Protein AF-A0AA94WPY4-F1 (afdb_monomer)

Mean predicted aligned error: 9.16 Å

Sequence (351 aa):
MIGRNEPCPCGSGKKYKKCCEKKQDNLDKVLESEVMGLQVEMMRFAYEKFASELETVSSKYLHKFSLDEMKEEAFNELLHLWYMFTVKRDNGLTIVEEFAAFQEGKFSRPQVKEWAESWQKSYPSVYKVSNVRGETYMMEDFFTKEKEKVTYIGREDSLSKNELVIGMFVPFKQAKVVFMSTFERGVLEAIRLEEKLAEEFAKVEIDSAYIRAQFPELAGKMVEFELSEEDVQQLPVQDEAQERVLDLFAEGAKKRGYPKRFFEFASMLWSIYCMKESPMIRNEQNYAAALIYFLDTHFTKDQQETQKALAEEFGISAGSVSSTFRKLDEVLQPVIQTFEEDIEAALEGAS

Solvent-accessible surface area (backbone atoms only — not comparable to full-atom values): 19682 Å² total; per-residue (Å²): 132,86,56,61,78,36,70,25,89,86,72,74,78,38,35,20,52,79,37,64,50,48,53,48,56,54,50,50,54,50,52,52,51,52,52,52,50,48,53,53,52,49,52,49,55,44,49,78,74,40,41,72,60,47,53,52,52,42,66,72,51,56,80,78,53,80,58,55,75,70,50,44,53,55,49,43,54,51,47,44,53,37,43,34,44,62,44,62,46,98,87,71,41,25,53,48,51,52,46,47,62,71,47,63,92,68,60,92,43,72,68,61,45,54,34,57,60,52,40,61,76,33,61,52,51,48,26,32,28,72,40,75,57,88,67,37,34,35,34,25,32,67,74,72,62,50,75,45,49,36,36,63,84,89,64,90,77,81,82,57,47,47,18,30,39,36,34,32,55,34,65,48,93,98,35,24,26,69,50,93,64,71,50,77,36,56,42,67,57,33,51,53,50,50,60,72,43,43,73,68,48,75,78,50,90,59,48,75,68,51,43,65,73,41,38,66,64,56,49,48,57,64,62,48,58,73,85,49,73,62,62,60,71,62,57,72,73,90,45,71,58,59,48,50,19,53,53,52,29,50,57,56,38,58,76,69,64,58,55,72,65,56,53,56,52,50,50,42,53,50,35,52,50,44,56,59,63,61,67,86,75,86,56,44,50,39,52,20,43,12,51,51,46,47,47,18,68,76,76,35,63,94,71,48,68,52,52,58,57,43,12,62,76,56,75,52,49,38,65,47,24,52,58,42,27,53,55,52,46,71,68,40,48,68,54,48,68,73,39,45,69,64,49,51,58,63,58,65,76,75,118

Nearest PDB structures (foldseek):
  1eif-assembly1_A  TM=7.091E-01  e=1.951E-01  Methanocaldococcus jannaschii
  2eif-assembly1_A  TM=6.641E-01  e=1.522E-01  Methanocaldococcus jannaschii DSM 2661
  8c5y-assembly1_L  TM=5.157E-01  e=1.248E-01  Pyrococcus abyssi
  3g33-assembly1_B  TM=4.953E-01  e=2.989E+00  Homo sapiens

Foldseek 3Di:
DDDQQDQPPVPPRHRVVVPVVVVVVVVQVVLVVLLLVLLVVLVCQCCVPPVVVLVVQLVVQLVVFDDDPVLSVQLSVLSSQLQQQQPQDPVRDHSLRVSLVVCPPVDPDPQSNVQSVQSSVKHKAKWFFADDDPQWTWTQGPQPRDTFIEGEDPDPDDDFGQKMKTAIWTDDDRGTYGSPDIDIDDLLLSVVLCVVCVVVNVVDRDDPVNCSVCVSVVSSCSSNDDDDPVSLQCQDDPDPLLVVLLVLLVVVCVVLVHDPLVSSVLNSLSSQLCSRPVDPPPDSLLQSLLSLQLCCVPPVVVSHDQLCVSCVVSVHDSVSSVVNNVSSCVRCVVVCVVCVVVVVVSRVVPD

pLDDT: mean 88.82, std 9.6, range [34.03, 98.12]

Secondary structure (DSSP, 8-state):
---TTSBPTTS--SBGGGTHHHHHHHHHHHHHHHHHHHHHHHHHHHHHHHHHHHHHHHHHHGGGS---HHHHHHHHHHHHHHHHHH---TTS--HHHHHHHHTTTT-S-HHHHHHHHHGGG---EEEEEEEEETTEEEEEETTT--EEEEE-SS--SPPPTT-EEEEEEEEETTEEEEEEEEEEE-HHHHHHHHHHHHHHHTTS---HHHHHHHHHHHHHHHHH----HHHHHTPPP-SHHHHHHHHHHHHHHHHHT--HHHHHHHHHHHHHHHHHH----S-HHHHHHHHHHHHHHHT-GGGPPPHHHHHHHHTS-HHHHHHHHHHHHHHHHHHHHHSHHHHHHHHHTT-

Radius of gyration: 25.55 Å; Cα contacts (8 Å, |Δi|>4): 412; chains: 1; bounding box: 59×63×68 Å

Organism: NCBI:txid79883

InterPro domains:
  IPR004027 SEC-C motif [PF02810] (4-21)

Structure (mmCIF, N/CA/C/O backbone):
data_AF-A0AA94WPY4-F1
#
_entry.id   AF-A0AA94WPY4-F1
#
loop_
_atom_site.group_PDB
_atom_site.id
_atom_site.type_symbol
_atom_site.label_atom_id
_atom_site.label_alt_id
_atom_site.label_comp_id
_atom_site.label_asym_id
_atom_site.label_entity_id
_atom_site.label_seq_id
_atom_site.pdbx_PDB_ins_code
_atom_site.Cartn_x
_atom_site.Cartn_y
_atom_site.Cartn_z
_atom_site.occupancy
_atom_site.B_iso_or_equiv
_atom_site.auth_seq_id
_atom_site.auth_comp_id
_atom_site.auth_asym_id
_atom_site.auth_atom_id
_atom_site.pdbx_PDB_model_num
ATOM 1 N N . MET A 1 1 ? -17.789 27.764 -10.918 1.00 57.72 1 MET A N 1
ATOM 2 C CA . MET A 1 1 ? -16.797 27.960 -9.837 1.00 57.72 1 MET A CA 1
ATOM 3 C C . MET A 1 1 ? -16.518 29.446 -9.718 1.00 57.72 1 MET A C 1
ATOM 5 O O . MET A 1 1 ? -16.363 30.076 -10.753 1.00 57.72 1 MET A O 1
ATOM 9 N N . ILE A 1 2 ? -16.490 29.988 -8.499 1.00 77.75 2 ILE A N 1
ATOM 10 C CA . ILE A 1 2 ? -16.058 31.372 -8.241 1.00 77.75 2 ILE A CA 1
ATOM 11 C C . ILE A 1 2 ? -14.534 31.428 -8.350 1.00 77.75 2 ILE A C 1
ATOM 13 O O . ILE A 1 2 ? -13.838 30.575 -7.796 1.00 77.75 2 ILE A O 1
ATOM 17 N N . GLY A 1 3 ? -14.006 32.408 -9.075 1.00 81.62 3 GLY A N 1
ATOM 18 C CA . GLY A 1 3 ? -12.568 32.589 -9.238 1.00 81.62 3 GLY A CA 1
ATOM 19 C C . GLY A 1 3 ? -11.895 32.990 -7.920 1.00 81.62 3 GLY A C 1
ATOM 20 O O . GLY A 1 3 ? -12.383 33.855 -7.198 1.00 81.62 3 GLY A O 1
ATOM 21 N N . ARG A 1 4 ? -10.715 32.432 -7.601 1.00 86.31 4 ARG A N 1
ATOM 22 C CA . ARG A 1 4 ? -9.987 32.702 -6.332 1.00 86.31 4 ARG A CA 1
ATOM 23 C C . ARG A 1 4 ? -9.752 34.192 -6.035 1.00 86.31 4 ARG A C 1
ATOM 25 O O . ARG A 1 4 ? -9.627 34.595 -4.876 1.00 86.31 4 ARG A O 1
ATOM 32 N N . ASN A 1 5 ? -9.668 35.020 -7.075 1.00 89.19 5 ASN A N 1
ATOM 33 C CA . ASN A 1 5 ? -9.471 36.466 -6.960 1.00 89.19 5 ASN A CA 1
ATOM 34 C C . ASN A 1 5 ? -10.773 37.290 -7.010 1.00 89.19 5 ASN A C 1
ATOM 36 O O . ASN A 1 5 ? -10.690 38.504 -6.820 1.00 89.19 5 ASN A O 1
ATOM 40 N N . GLU A 1 6 ? -11.929 36.667 -7.244 1.00 90.81 6 GLU A N 1
ATOM 41 C CA . GLU A 1 6 ? -13.236 37.332 -7.314 1.00 90.81 6 GLU A CA 1
ATOM 42 C C . GLU A 1 6 ? -13.734 37.761 -5.923 1.00 90.81 6 GLU A C 1
ATOM 44 O O . GLU A 1 6 ? -13.280 37.217 -4.905 1.00 90.81 6 GLU A O 1
ATOM 49 N N . PRO A 1 7 ? -14.648 38.749 -5.844 1.00 88.56 7 PRO A N 1
ATOM 50 C CA . PRO A 1 7 ? -15.327 39.101 -4.602 1.00 88.56 7 PRO A CA 1
ATOM 51 C C . PRO A 1 7 ? -16.011 37.882 -3.979 1.00 88.56 7 PRO A C 1
ATOM 53 O O . PRO A 1 7 ? -16.700 37.115 -4.644 1.00 88.56 7 PRO A O 1
ATOM 56 N N . CYS A 1 8 ? -15.808 37.695 -2.680 1.00 87.12 8 CYS A N 1
ATOM 57 C CA . CYS A 1 8 ? -16.331 36.546 -1.959 1.00 87.12 8 CYS A CA 1
ATOM 58 C C . CYS A 1 8 ? -17.872 36.606 -1.872 1.00 87.12 8 CYS A C 1
ATOM 60 O O . CYS A 1 8 ? -18.402 37.629 -1.429 1.00 87.12 8 CYS A O 1
ATOM 62 N N . PRO A 1 9 ? -18.601 35.513 -2.183 1.00 87.44 9 PRO A N 1
ATOM 63 C CA . PRO A 1 9 ? -20.069 35.509 -2.264 1.00 87.44 9 PRO A CA 1
ATOM 64 C C . PRO A 1 9 ? -20.761 35.675 -0.905 1.00 87.44 9 PRO A C 1
ATOM 66 O O . PRO A 1 9 ? -21.954 35.934 -0.844 1.00 87.44 9 PRO A O 1
ATOM 69 N N . CYS A 1 10 ? -20.019 35.568 0.201 1.00 87.56 10 CYS A N 1
ATOM 70 C CA . CYS A 1 10 ? -20.536 35.787 1.553 1.00 87.56 10 CYS A CA 1
ATOM 71 C C . CYS A 1 10 ? -20.803 37.265 1.893 1.00 87.56 10 CYS A C 1
ATOM 73 O O . CYS A 1 10 ? -21.094 37.578 3.043 1.00 87.56 10 CYS A O 1
ATOM 75 N N . GLY A 1 11 ? -20.628 38.184 0.936 1.00 83.56 11 GLY A N 1
ATOM 76 C CA . GLY A 1 11 ? -20.869 39.616 1.133 1.00 83.56 11 GLY A CA 1
ATOM 77 C C . GLY A 1 11 ? -19.767 40.351 1.903 1.00 83.56 11 GLY A C 1
ATOM 78 O O . GLY A 1 11 ? -19.939 41.507 2.265 1.00 83.56 11 GLY A O 1
ATOM 79 N N . SER A 1 12 ? -18.611 39.722 2.144 1.00 87.06 12 SER A N 1
ATOM 80 C CA . SER A 1 12 ? -17.528 40.329 2.940 1.00 87.06 12 SER A CA 1
ATOM 81 C C . SER A 1 12 ? -16.728 41.429 2.230 1.00 87.06 12 SER A C 1
ATOM 83 O O . SER A 1 12 ? -15.869 42.048 2.856 1.00 87.06 12 SER A O 1
ATOM 85 N N . GLY A 1 13 ? -16.912 41.611 0.917 1.00 84.00 13 GLY A N 1
ATOM 86 C CA . GLY A 1 13 ? -16.135 42.543 0.085 1.00 84.00 13 GLY A CA 1
ATOM 87 C C . GLY A 1 13 ? -14.662 42.154 -0.139 1.00 84.00 13 GLY A C 1
ATOM 88 O O . GLY A 1 13 ? -13.956 42.812 -0.901 1.00 84.00 13 GLY A O 1
ATOM 89 N N . LYS A 1 14 ? -14.169 41.077 0.488 1.00 89.56 14 LYS A N 1
ATOM 90 C CA . LYS A 1 14 ? -12.801 40.557 0.308 1.00 89.56 14 LYS A CA 1
ATOM 91 C C . LYS A 1 14 ? -12.726 39.620 -0.905 1.00 89.56 14 LYS A C 1
ATOM 93 O O . LYS A 1 14 ? -13.725 39.013 -1.277 1.00 89.56 14 LYS A O 1
ATOM 98 N N . LYS A 1 15 ? -11.526 39.429 -1.474 1.00 87.69 15 LYS A N 1
ATOM 99 C CA . LYS A 1 15 ? -11.271 38.354 -2.460 1.00 87.69 15 LYS A CA 1
ATOM 100 C C . LYS A 1 15 ? -11.567 36.988 -1.830 1.00 87.69 15 LYS A C 1
ATOM 102 O O . LYS A 1 15 ? -11.176 36.782 -0.678 1.00 87.69 15 LYS A O 1
ATOM 107 N N . TYR A 1 16 ? -12.180 36.062 -2.570 1.00 86.62 16 TYR A N 1
ATOM 108 C CA . TYR A 1 16 ? -12.568 34.727 -2.087 1.00 86.62 16 TYR A CA 1
ATOM 109 C C . TYR A 1 16 ? -11.420 34.001 -1.364 1.00 86.62 16 TYR A C 1
ATOM 111 O O . TYR A 1 16 ? -11.591 33.595 -0.210 1.00 86.62 16 TYR A O 1
ATOM 119 N N . LYS A 1 17 ? -10.210 34.007 -1.947 1.00 82.44 17 LYS A N 1
ATOM 120 C CA . LYS A 1 17 ? -8.998 33.415 -1.345 1.00 82.44 17 LYS A CA 1
ATOM 121 C C . LYS A 1 17 ? -8.577 33.981 0.014 1.00 82.44 17 LYS A C 1
ATOM 123 O O . LYS A 1 17 ? -7.900 33.335 0.799 1.00 82.44 17 LYS A O 1
ATOM 128 N N . LYS A 1 18 ? -8.948 35.232 0.306 1.00 85.50 18 LYS A N 1
ATOM 129 C CA . LYS A 1 18 ? -8.643 35.913 1.579 1.00 85.50 18 LYS A CA 1
ATOM 130 C C . LYS A 1 18 ? -9.819 35.872 2.564 1.00 85.50 18 LYS A C 1
ATOM 132 O O . LYS A 1 18 ? -9.761 36.541 3.597 1.00 85.50 18 LYS A O 1
ATOM 137 N N . CYS A 1 19 ? -10.899 35.163 2.237 1.00 86.69 19 CYS A N 1
ATOM 138 C CA . CYS A 1 19 ? -12.107 35.103 3.049 1.00 86.69 19 CYS A CA 1
ATOM 139 C C . CYS A 1 19 ? -12.576 33.661 3.253 1.00 86.69 19 CYS A C 1
ATOM 141 O O . CYS A 1 19 ? -12.019 32.987 4.112 1.00 86.69 19 CYS A O 1
ATOM 143 N N . CYS A 1 20 ? -13.597 33.204 2.523 1.00 82.31 20 CYS A N 1
ATOM 144 C CA . CYS A 1 20 ? -14.202 31.895 2.753 1.00 82.31 20 CYS A CA 1
ATOM 145 C C . CYS A 1 20 ? -13.234 30.736 2.494 1.00 82.31 20 CYS A C 1
ATOM 147 O O . CYS A 1 20 ? -13.253 29.817 3.298 1.00 82.31 20 CYS A O 1
ATOM 149 N N . GLU A 1 21 ? -12.351 30.818 1.487 1.00 81.56 21 GLU A N 1
ATOM 150 C CA . GLU A 1 21 ? -11.310 29.795 1.246 1.00 81.56 21 GLU A CA 1
ATOM 151 C C . GLU A 1 21 ? -10.383 29.679 2.470 1.00 81.56 21 GLU A C 1
ATOM 153 O O . GLU A 1 21 ? -10.342 28.647 3.119 1.00 81.56 21 GLU A O 1
ATOM 158 N N . LYS A 1 22 ? -9.777 30.788 2.922 1.00 81.88 22 LYS A N 1
ATOM 159 C CA . LYS A 1 22 ? -8.927 30.794 4.129 1.00 81.88 22 LYS A CA 1
ATOM 160 C C . LYS A 1 22 ? -9.657 30.332 5.403 1.00 81.88 22 LYS A C 1
ATOM 162 O O . LYS A 1 22 ? -9.047 29.753 6.296 1.00 81.88 22 LYS A O 1
ATOM 167 N N . LYS A 1 23 ? -10.952 30.645 5.541 1.00 78.00 23 LYS A N 1
ATOM 168 C CA . LYS A 1 23 ? -11.761 30.163 6.674 1.00 78.00 23 LYS A CA 1
ATOM 169 C C . LYS A 1 23 ? -11.990 28.652 6.597 1.00 78.00 23 LYS A C 1
ATOM 171 O O . LYS A 1 23 ? -11.984 28.021 7.648 1.00 78.00 23 LYS A O 1
ATOM 176 N N . GLN A 1 24 ? -12.193 28.110 5.396 1.00 75.75 24 GLN A N 1
ATOM 177 C CA . GLN A 1 24 ? -12.286 26.669 5.159 1.00 75.75 24 GLN A CA 1
ATOM 178 C C . GLN A 1 24 ? -10.952 25.993 5.476 1.00 75.75 24 GLN A C 1
ATOM 180 O O . GLN A 1 24 ? -10.948 25.110 6.320 1.00 75.75 24 GLN A O 1
ATOM 185 N N . ASP A 1 25 ? -9.829 26.507 4.964 1.00 75.44 25 ASP A N 1
ATOM 186 C CA . ASP A 1 25 ? -8.492 25.969 5.265 1.00 75.44 25 ASP A CA 1
ATOM 187 C C . ASP A 1 25 ? -8.214 25.920 6.779 1.00 75.44 25 ASP A C 1
ATOM 189 O O . ASP A 1 25 ? -7.691 24.942 7.307 1.00 75.44 25 ASP A O 1
ATOM 193 N N . ASN A 1 26 ? -8.587 26.974 7.514 1.00 82.38 26 ASN A N 1
ATOM 194 C CA . ASN A 1 26 ? -8.426 27.004 8.969 1.00 82.38 26 ASN A CA 1
ATOM 195 C C . ASN A 1 26 ? -9.324 25.985 9.685 1.00 82.38 26 ASN A C 1
ATOM 197 O O . ASN A 1 26 ? -8.900 25.402 10.678 1.00 82.38 26 ASN A O 1
ATOM 201 N N . LEU A 1 27 ? -10.565 25.805 9.224 1.00 84.06 27 LEU A N 1
ATOM 202 C CA . LEU A 1 27 ? -11.471 24.805 9.789 1.00 84.06 27 LEU A CA 1
ATOM 203 C C . LEU A 1 27 ? -10.958 23.392 9.503 1.00 84.06 27 LEU A C 1
ATOM 205 O O . LEU A 1 27 ? -11.024 22.537 10.379 1.00 84.06 27 LEU A O 1
ATOM 209 N N . ASP A 1 28 ? -10.412 23.170 8.312 1.00 85.25 28 ASP A N 1
ATOM 210 C CA . ASP A 1 28 ? -9.868 21.886 7.894 1.00 85.25 28 ASP A CA 1
ATOM 211 C C . ASP A 1 28 ? -8.712 21.456 8.793 1.00 85.25 28 ASP A C 1
ATOM 213 O O . ASP A 1 28 ? -8.778 20.368 9.356 1.00 85.25 28 ASP A O 1
ATOM 217 N N . LYS A 1 29 ? -7.764 22.358 9.070 1.00 86.38 29 LYS A N 1
ATOM 218 C CA . LYS A 1 29 ? -6.667 22.105 10.018 1.00 86.38 29 LYS A CA 1
ATOM 219 C C . LYS A 1 29 ? -7.139 21.821 11.444 1.00 86.38 29 LYS A C 1
ATOM 221 O O . LYS A 1 29 ? -6.542 21.011 12.146 1.00 86.38 29 LYS A O 1
ATOM 226 N N . VAL A 1 30 ? -8.203 22.490 11.896 1.00 89.00 30 VAL A N 1
ATOM 227 C CA . VAL A 1 30 ? -8.788 22.221 13.221 1.00 89.00 30 VAL A CA 1
ATOM 228 C C . VAL A 1 30 ? -9.406 20.825 13.258 1.00 89.00 30 VAL A C 1
ATOM 230 O O . VAL A 1 30 ? -9.179 20.094 14.214 1.00 89.00 30 VAL A O 1
ATOM 233 N N . LEU A 1 31 ? -10.145 20.435 12.219 1.00 90.06 31 LEU A N 1
ATOM 234 C CA . LEU A 1 31 ? -10.752 19.105 12.127 1.00 90.06 31 LEU A CA 1
ATOM 235 C C . LEU A 1 31 ? -9.696 17.998 12.002 1.00 90.06 31 LEU A C 1
ATOM 237 O O . LEU A 1 31 ? -9.869 16.937 12.591 1.00 90.06 31 LEU A O 1
ATOM 241 N N . GLU A 1 32 ? -8.606 18.249 11.276 1.00 89.75 32 GLU A N 1
ATOM 242 C CA . GLU A 1 32 ? -7.441 17.358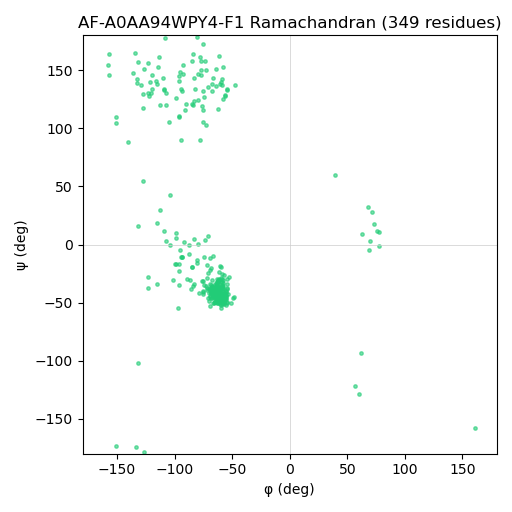 11.195 1.00 89.75 32 GLU A CA 1
ATOM 243 C C . GLU A 1 32 ? -6.791 17.164 12.573 1.00 89.75 32 GLU A C 1
ATOM 245 O O . GLU A 1 32 ? -6.564 16.039 13.009 1.00 89.75 32 GLU A O 1
ATOM 250 N N . SER A 1 33 ? -6.573 18.253 13.314 1.00 89.12 33 SER A N 1
ATOM 251 C CA . SER A 1 33 ? -6.034 18.180 14.674 1.00 89.12 33 SER A CA 1
ATOM 252 C C . SER A 1 33 ? -6.982 17.471 15.649 1.00 89.12 33 SER A C 1
ATOM 254 O O . SER A 1 33 ? -6.520 16.695 16.484 1.00 89.12 33 SER A O 1
ATOM 256 N N . GLU A 1 34 ? -8.295 17.700 15.547 1.00 90.56 34 GLU A N 1
ATOM 257 C CA . GLU A 1 34 ? -9.297 17.032 16.387 1.00 90.56 34 GLU A CA 1
ATOM 258 C C . GLU A 1 34 ? -9.385 15.529 16.077 1.00 90.56 34 GLU A C 1
ATOM 260 O O . GLU A 1 34 ? -9.457 14.726 17.008 1.00 90.56 34 GLU A O 1
ATOM 265 N N . VAL A 1 35 ? -9.333 15.126 14.799 1.00 90.75 35 VAL A N 1
ATOM 266 C CA . VAL A 1 35 ? -9.367 13.702 14.427 1.00 90.75 35 VAL A CA 1
ATOM 267 C C . VAL A 1 35 ? -8.087 12.985 14.857 1.00 90.75 35 VAL A C 1
ATOM 269 O O . VAL A 1 35 ? -8.178 11.904 15.430 1.00 90.75 35 VAL A O 1
ATOM 272 N N . MET A 1 36 ? -6.913 13.603 14.683 1.00 90.94 36 MET A N 1
ATOM 273 C CA . MET A 1 36 ? -5.636 13.066 15.174 1.00 90.94 36 MET A CA 1
ATOM 274 C C . MET A 1 36 ? -5.624 12.935 16.699 1.00 90.94 36 MET A C 1
ATOM 276 O O . MET A 1 36 ? -5.254 11.890 17.227 1.00 90.94 36 MET A O 1
ATOM 280 N N . GLY A 1 37 ? -6.087 13.966 17.414 1.00 91.12 37 GLY A N 1
ATOM 281 C CA . GLY A 1 37 ? -6.212 13.924 18.871 1.00 91.12 37 GLY A CA 1
ATOM 282 C C . GLY A 1 37 ? -7.113 12.780 19.336 1.00 91.12 37 GLY A C 1
ATOM 283 O O . GLY A 1 37 ? -6.775 12.076 20.284 1.00 91.12 37 GLY A O 1
ATOM 284 N N . LEU A 1 38 ? -8.210 12.527 18.621 1.00 92.12 38 LEU A N 1
ATOM 285 C CA . LEU A 1 38 ? -9.104 11.416 18.924 1.00 92.12 38 LEU A CA 1
ATOM 286 C C . LEU A 1 38 ? -8.457 10.041 18.681 1.00 92.12 38 LEU A C 1
ATOM 288 O O . LEU A 1 38 ? -8.690 9.127 19.471 1.00 92.12 38 LEU A O 1
ATOM 292 N N . GLN A 1 39 ? -7.640 9.884 17.632 1.00 94.56 39 GLN A N 1
ATOM 293 C CA . GLN A 1 39 ? -6.874 8.648 17.412 1.00 94.56 39 GLN A CA 1
ATOM 294 C C . GLN A 1 39 ? -5.910 8.396 18.580 1.00 94.56 39 GLN A C 1
ATOM 296 O O . GLN A 1 39 ? -5.901 7.304 19.144 1.00 94.56 39 GLN A O 1
ATOM 301 N N . VAL A 1 40 ? -5.178 9.427 19.019 1.00 94.38 40 VAL A N 1
ATOM 302 C CA . VAL A 1 40 ? -4.267 9.342 20.175 1.00 94.38 40 VAL A CA 1
ATOM 303 C C . VAL A 1 40 ? -5.021 8.988 21.459 1.00 94.38 40 VAL A C 1
ATOM 305 O O . VAL A 1 40 ? -4.568 8.145 22.234 1.00 94.38 40 VAL A O 1
ATOM 308 N N . GLU A 1 41 ? -6.188 9.590 21.697 1.00 94.62 41 GLU A N 1
ATOM 309 C CA . GLU A 1 41 ? -7.028 9.253 22.850 1.00 94.62 41 GLU A CA 1
ATOM 310 C C . GLU A 1 41 ? -7.515 7.802 22.820 1.00 94.62 41 GLU A C 1
ATOM 312 O O . GLU A 1 41 ? -7.554 7.163 23.873 1.00 94.62 41 GLU A O 1
ATOM 317 N N . MET A 1 42 ? -7.858 7.286 21.637 1.00 95.19 42 MET A N 1
ATOM 318 C CA . MET A 1 42 ? -8.276 5.898 21.443 1.00 95.19 42 MET A CA 1
ATOM 319 C C . MET A 1 42 ? -7.131 4.928 21.739 1.00 95.19 42 MET A C 1
ATOM 321 O O . MET A 1 42 ? -7.316 3.995 22.521 1.00 95.19 42 MET A O 1
ATOM 325 N N . MET A 1 43 ? -5.932 5.206 21.220 1.00 96.31 43 MET A N 1
ATOM 326 C CA . MET A 1 43 ? -4.732 4.419 21.517 1.00 96.31 43 MET A CA 1
ATOM 327 C C . MET A 1 43 ? -4.414 4.430 23.012 1.00 96.31 43 MET A C 1
ATOM 329 O O . MET A 1 43 ? -4.227 3.374 23.614 1.00 96.31 43 MET A O 1
ATOM 333 N N . ARG A 1 44 ? -4.427 5.609 23.647 1.00 96.81 44 ARG A N 1
ATOM 334 C CA . ARG A 1 44 ? -4.206 5.727 25.094 1.00 96.81 44 ARG A CA 1
ATOM 335 C C . ARG A 1 44 ? -5.234 4.919 25.884 1.00 96.81 44 ARG A C 1
ATOM 337 O O . ARG A 1 44 ? -4.850 4.163 26.767 1.00 96.81 44 ARG A O 1
ATOM 344 N N . PHE A 1 45 ? -6.520 5.049 25.556 1.00 96.38 45 PHE A N 1
ATOM 345 C CA . PHE A 1 45 ? -7.587 4.278 26.197 1.00 96.38 45 PHE A CA 1
ATOM 346 C C . PHE A 1 45 ? -7.348 2.770 26.080 1.00 96.38 45 PHE A C 1
ATOM 348 O O . PHE A 1 45 ? -7.528 2.048 27.062 1.00 96.38 45 PHE A O 1
ATOM 355 N N . ALA A 1 46 ? -6.934 2.305 24.899 1.00 97.38 46 ALA A N 1
ATOM 356 C CA . ALA A 1 46 ? -6.682 0.898 24.652 1.00 97.38 46 ALA A CA 1
ATOM 357 C C . ALA A 1 46 ? -5.500 0.370 25.475 1.00 97.38 46 ALA A C 1
ATOM 359 O O . ALA A 1 46 ? -5.655 -0.618 26.189 1.00 97.38 46 ALA A O 1
ATOM 360 N N . TYR A 1 47 ? -4.350 1.045 25.446 1.00 97.00 47 TYR A N 1
ATOM 361 C CA . TYR A 1 47 ? -3.169 0.594 26.187 1.00 97.00 47 TYR A CA 1
ATOM 362 C C . TYR A 1 47 ? -3.319 0.746 27.705 1.00 97.00 47 TYR A C 1
ATOM 364 O O . TYR A 1 47 ? -2.927 -0.154 28.440 1.00 97.00 47 TYR A O 1
ATOM 372 N N . GLU A 1 48 ? -3.942 1.818 28.206 1.00 97.62 48 GLU A N 1
ATOM 373 C CA . GLU A 1 48 ? -4.146 1.995 29.654 1.00 97.62 48 GLU A CA 1
ATOM 374 C C . GLU A 1 48 ? -5.039 0.907 30.262 1.00 97.62 48 GLU A C 1
ATOM 376 O O . GLU A 1 48 ? -4.866 0.541 31.425 1.00 97.62 48 GLU A O 1
ATOM 381 N N . LYS A 1 49 ? -6.010 0.396 29.497 1.00 97.38 49 LYS A N 1
ATOM 382 C CA . LYS A 1 49 ? -6.992 -0.571 30.002 1.00 97.38 49 LYS A CA 1
ATOM 383 C C . LYS A 1 49 ? -6.709 -2.012 29.611 1.00 97.38 49 LYS A C 1
ATOM 385 O O . LYS A 1 49 ? -7.092 -2.914 30.352 1.00 97.38 49 LYS A O 1
ATOM 390 N N . PHE A 1 50 ? -6.090 -2.227 28.455 1.00 97.88 50 PHE A N 1
ATOM 391 C CA . PHE A 1 50 ? -6.068 -3.528 27.790 1.00 97.88 50 PHE A CA 1
ATOM 392 C C . PHE A 1 50 ? -4.666 -3.957 27.336 1.00 97.88 50 PHE A C 1
ATOM 394 O O . PHE A 1 50 ? -4.557 -4.905 26.564 1.00 97.88 50 PHE A O 1
ATOM 401 N N . ALA A 1 51 ? -3.594 -3.325 27.838 1.00 97.62 51 ALA A N 1
ATOM 402 C CA . ALA A 1 51 ? -2.209 -3.677 27.497 1.00 97.62 51 ALA A CA 1
ATOM 403 C C . ALA A 1 51 ? -1.914 -5.183 27.595 1.00 97.62 51 ALA A C 1
ATOM 405 O O . ALA A 1 51 ? -1.359 -5.749 26.666 1.00 97.62 51 ALA A O 1
ATOM 406 N N . SER A 1 52 ? -2.350 -5.859 28.664 1.00 97.56 52 SER A N 1
ATOM 407 C CA . SER A 1 52 ? -2.089 -7.299 28.832 1.00 97.56 52 SER A CA 1
ATOM 408 C C . SER A 1 52 ? -2.753 -8.168 27.752 1.00 97.56 52 SER A C 1
ATOM 410 O O . SER A 1 52 ? -2.187 -9.178 27.331 1.00 97.56 52 SER A O 1
ATOM 412 N N . GLU A 1 53 ? -3.939 -7.786 27.272 1.00 97.12 53 GLU A N 1
ATOM 413 C CA . GLU A 1 53 ? -4.598 -8.489 26.165 1.00 97.12 53 GLU A CA 1
ATOM 414 C C . GLU A 1 53 ? -3.892 -8.224 24.836 1.00 97.12 53 GLU A C 1
ATOM 416 O O . GLU A 1 53 ? -3.717 -9.150 24.043 1.00 97.12 53 GLU A O 1
ATOM 421 N N . LEU A 1 54 ? -3.448 -6.980 24.630 1.00 97.75 54 LEU A N 1
ATOM 422 C CA . LEU A 1 54 ? -2.648 -6.579 23.477 1.00 97.75 54 LEU A CA 1
ATOM 423 C C . LEU A 1 54 ? -1.321 -7.369 23.434 1.00 97.75 54 LEU A C 1
ATOM 425 O O . LEU A 1 54 ? -1.042 -8.052 22.458 1.00 97.75 54 LEU A O 1
ATOM 429 N N . GLU A 1 55 ? -0.585 -7.450 24.541 1.00 97.31 55 GLU A N 1
ATOM 430 C CA . GLU A 1 55 ? 0.639 -8.264 24.645 1.00 97.31 55 GLU A CA 1
ATOM 431 C C . GLU A 1 55 ? 0.392 -9.764 24.405 1.00 97.31 55 GLU A C 1
ATOM 433 O O . GLU A 1 55 ? 1.216 -10.466 23.804 1.00 97.31 55 GLU A O 1
ATOM 438 N N . THR A 1 56 ? -0.758 -10.275 24.861 1.00 96.88 56 THR A N 1
ATOM 439 C CA . THR A 1 56 ? -1.150 -11.675 24.646 1.00 96.88 56 THR A CA 1
ATOM 440 C C . THR A 1 56 ? -1.362 -11.959 23.162 1.00 96.88 56 THR A C 1
ATOM 442 O O . THR A 1 56 ? -0.932 -13.006 22.666 1.00 96.88 56 THR A O 1
ATOM 445 N N . VAL A 1 57 ? -2.007 -11.039 22.433 1.00 96.38 57 VAL A N 1
ATOM 446 C CA . VAL A 1 57 ? -2.188 -11.195 20.988 1.00 96.38 57 VAL A CA 1
ATOM 447 C C . VAL A 1 57 ? -0.854 -11.082 20.252 1.00 96.38 57 VAL A C 1
ATOM 449 O O . VAL A 1 57 ? -0.583 -11.942 19.416 1.00 96.38 57 VAL A O 1
ATOM 452 N N . SER A 1 58 ? 0.029 -10.148 20.611 1.00 96.88 58 SER A N 1
ATOM 453 C CA . SER A 1 58 ? 1.376 -10.050 20.025 1.00 96.88 58 SER A 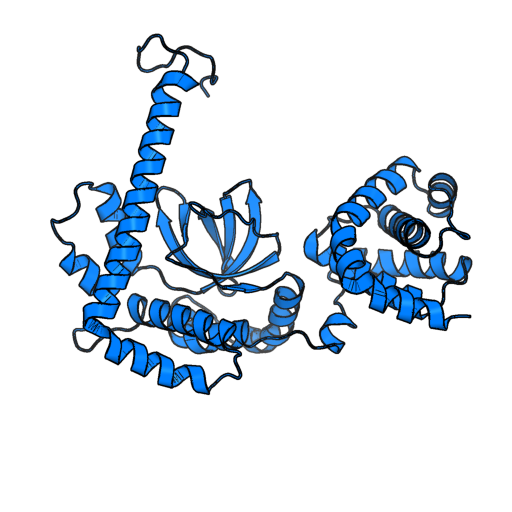CA 1
ATOM 454 C C . SER A 1 58 ? 2.133 -11.362 20.169 1.00 96.88 58 SER A C 1
ATOM 456 O O . SER A 1 58 ? 2.547 -11.966 19.180 1.00 96.88 58 SER A O 1
ATOM 458 N N . SER A 1 59 ? 2.200 -11.886 21.394 1.00 96.00 59 SER A N 1
ATOM 459 C CA . SER A 1 59 ? 2.898 -13.139 21.703 1.00 96.00 59 SER A CA 1
ATOM 460 C C . SER A 1 59 ? 2.357 -14.326 20.901 1.00 96.00 59 SER A C 1
ATOM 462 O O . SER A 1 59 ? 3.106 -15.243 20.565 1.00 96.00 59 SER A O 1
ATOM 464 N N . LYS A 1 60 ? 1.063 -14.319 20.552 1.00 96.88 60 LYS A N 1
ATOM 465 C CA . LYS A 1 60 ? 0.417 -15.372 19.754 1.00 96.88 60 LYS A CA 1
ATOM 466 C C . LYS A 1 60 ? 0.827 -15.360 18.276 1.00 96.88 60 LYS A C 1
ATOM 468 O O . LYS A 1 60 ? 0.780 -16.421 17.650 1.00 96.88 60 LYS A O 1
ATOM 473 N N . TYR A 1 61 ? 1.180 -14.209 17.707 1.00 97.56 61 TYR A N 1
ATOM 474 C CA . TYR A 1 61 ? 1.428 -14.083 16.266 1.00 97.56 61 TYR A CA 1
ATOM 475 C C . TYR A 1 61 ? 2.875 -13.740 15.909 1.00 97.56 61 TYR A C 1
ATOM 477 O O . TYR A 1 61 ? 3.342 -14.253 14.899 1.00 97.56 61 TYR A O 1
ATOM 485 N N . LEU A 1 62 ? 3.599 -12.958 16.720 1.00 95.75 62 LEU A N 1
ATOM 486 C CA . LEU A 1 62 ? 4.973 -12.537 16.407 1.00 95.75 62 LEU A CA 1
ATOM 487 C C . LEU A 1 62 ? 5.901 -13.737 16.161 1.00 95.75 62 LEU A C 1
ATOM 489 O O . LEU A 1 62 ? 6.584 -13.788 15.148 1.00 95.75 62 LEU A O 1
ATOM 493 N N . HIS A 1 63 ? 5.831 -14.773 17.005 1.00 95.00 63 HIS A N 1
ATOM 494 C CA . HIS A 1 63 ? 6.675 -15.971 16.878 1.00 95.00 63 HIS A CA 1
ATOM 495 C C . HIS A 1 63 ? 6.406 -16.826 15.625 1.00 95.00 63 HIS A C 1
ATOM 497 O O . HIS A 1 63 ? 7.126 -17.796 15.386 1.00 95.00 63 HIS A O 1
ATOM 503 N N . LYS A 1 64 ? 5.334 -16.544 14.873 1.00 97.38 64 LYS A N 1
ATOM 504 C CA . LYS A 1 64 ? 5.003 -17.278 13.644 1.00 97.38 64 LYS A CA 1
ATOM 505 C C . LYS A 1 64 ? 5.808 -16.799 12.434 1.00 97.38 64 LYS A C 1
ATOM 507 O O . LYS A 1 64 ? 5.785 -17.490 11.421 1.00 97.38 64 LYS A O 1
ATOM 512 N N . PHE A 1 65 ? 6.468 -15.649 12.541 1.00 96.94 65 PHE A N 1
ATOM 513 C CA . PHE A 1 65 ? 7.185 -14.993 11.454 1.00 96.94 65 PHE A CA 1
ATOM 514 C C . PHE A 1 65 ? 8.628 -14.706 11.874 1.00 96.94 65 PHE A C 1
ATOM 516 O O . PHE A 1 65 ? 8.922 -14.509 13.054 1.00 96.94 65 PHE A O 1
ATOM 523 N N . SER A 1 66 ? 9.534 -14.688 10.904 1.00 95.88 66 SER A N 1
ATOM 524 C CA . SER A 1 66 ? 10.933 -14.315 11.083 1.00 95.88 66 SER A CA 1
ATOM 525 C C . SER A 1 66 ? 11.110 -12.833 10.757 1.00 95.88 66 SER A C 1
ATOM 527 O O . SER A 1 66 ? 11.371 -12.471 9.612 1.00 95.88 66 SER A O 1
ATOM 529 N N . LEU A 1 67 ? 10.958 -11.976 11.766 1.00 96.06 67 LEU A N 1
ATOM 530 C CA . LEU A 1 67 ? 11.003 -10.520 11.621 1.00 96.06 67 LEU A CA 1
ATOM 531 C C . LEU A 1 67 ? 12.274 -9.946 12.260 1.00 96.06 67 LEU A C 1
ATOM 533 O O . LEU A 1 67 ? 12.728 -10.438 13.292 1.00 96.06 67 LEU A O 1
ATOM 537 N N . ASP A 1 68 ? 12.845 -8.910 11.646 1.00 95.12 68 ASP A N 1
ATOM 538 C CA . ASP A 1 68 ? 13.808 -8.042 12.328 1.00 95.12 68 ASP A CA 1
ATOM 539 C C . ASP A 1 68 ? 13.093 -7.096 13.311 1.00 95.12 68 ASP A C 1
ATOM 541 O O . ASP A 1 68 ? 11.866 -7.031 13.341 1.00 95.12 68 ASP A O 1
ATOM 545 N N . GLU A 1 69 ? 13.856 -6.354 14.118 1.00 95.38 69 GLU A N 1
ATOM 546 C CA . GLU A 1 69 ? 13.317 -5.465 15.159 1.00 95.38 69 GLU A CA 1
ATOM 547 C C . GLU A 1 69 ? 12.321 -4.427 14.608 1.00 95.38 69 GLU A C 1
ATOM 549 O 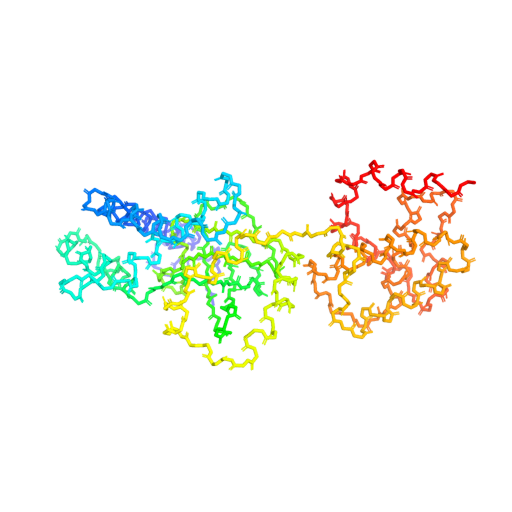O . GLU A 1 69 ? 11.259 -4.214 15.192 1.00 95.38 69 GLU A O 1
ATOM 554 N N . MET A 1 70 ? 12.619 -3.829 13.450 1.00 94.50 70 MET A N 1
ATOM 555 C CA . MET A 1 70 ? 11.770 -2.807 12.829 1.00 94.50 70 MET A CA 1
ATOM 556 C C . MET A 1 70 ? 10.460 -3.415 12.312 1.00 94.50 70 MET A C 1
ATOM 558 O O . MET A 1 70 ? 9.377 -2.859 12.509 1.00 94.50 70 MET A O 1
ATOM 562 N N . LYS A 1 71 ? 10.544 -4.570 11.648 1.00 96.06 71 LYS A N 1
ATOM 563 C CA . LYS A 1 71 ? 9.382 -5.311 11.150 1.00 96.06 71 LYS A CA 1
ATOM 564 C C . LYS A 1 71 ? 8.535 -5.876 12.281 1.00 96.06 71 LYS A C 1
ATOM 566 O O . LYS A 1 71 ? 7.311 -5.901 12.159 1.00 96.06 71 LYS A O 1
ATOM 571 N N . GLU A 1 72 ? 9.161 -6.318 13.368 1.00 97.31 72 GLU A N 1
ATOM 572 C CA . GLU A 1 72 ? 8.466 -6.789 14.562 1.00 97.31 72 GLU A CA 1
ATOM 573 C C . GLU A 1 72 ? 7.641 -5.658 15.183 1.00 97.31 72 GLU A C 1
ATOM 575 O O . GLU A 1 72 ? 6.452 -5.853 15.438 1.00 97.31 72 GLU A O 1
ATOM 580 N N . GLU A 1 73 ? 8.220 -4.462 15.342 1.00 96.44 73 GLU A N 1
ATOM 581 C CA . GLU A 1 73 ? 7.510 -3.279 15.841 1.00 96.44 73 GLU A CA 1
ATOM 582 C C . GLU A 1 73 ? 6.318 -2.917 14.941 1.00 96.44 73 GLU A C 1
ATOM 584 O O . GLU A 1 73 ? 5.182 -2.834 15.418 1.00 96.44 73 GLU A O 1
ATOM 589 N N . ALA A 1 74 ? 6.539 -2.808 13.627 1.00 96.38 74 ALA A N 1
ATOM 590 C CA . ALA A 1 74 ? 5.481 -2.488 12.671 1.00 96.38 74 ALA A CA 1
ATOM 591 C C . ALA A 1 74 ? 4.361 -3.545 12.655 1.00 96.38 74 ALA A C 1
ATOM 593 O O . ALA A 1 74 ? 3.172 -3.214 12.656 1.00 96.38 74 ALA A O 1
ATOM 594 N N . PHE A 1 75 ? 4.713 -4.835 12.671 1.00 98.00 75 PHE A N 1
ATOM 595 C CA . PHE A 1 75 ? 3.721 -5.906 12.708 1.00 98.00 75 PHE A CA 1
ATOM 596 C C . PHE A 1 75 ? 2.942 -5.909 14.027 1.00 98.00 75 PHE A C 1
ATOM 598 O O . PHE A 1 75 ? 1.725 -6.107 14.022 1.00 98.00 75 PHE A O 1
ATOM 605 N N . ASN A 1 76 ? 3.607 -5.623 15.146 1.00 97.56 76 ASN A N 1
ATOM 606 C CA . ASN A 1 76 ? 2.968 -5.507 16.449 1.00 97.56 76 ASN A CA 1
ATOM 607 C C . ASN A 1 76 ? 1.912 -4.386 16.480 1.00 97.56 76 ASN A C 1
ATOM 609 O O . ASN A 1 76 ? 0.793 -4.600 16.954 1.00 97.56 76 ASN A O 1
ATOM 613 N N . GLU A 1 77 ? 2.214 -3.220 15.901 1.00 96.88 77 GLU A N 1
ATOM 614 C CA . GLU A 1 77 ? 1.237 -2.133 15.756 1.00 96.88 77 GLU A CA 1
ATOM 615 C C . GLU A 1 77 ? 0.008 -2.576 14.947 1.00 96.88 77 GLU A C 1
ATOM 617 O O . GLU A 1 77 ? -1.134 -2.364 15.372 1.00 96.88 77 GLU A O 1
ATOM 622 N N . LEU A 1 78 ? 0.222 -3.261 13.820 1.00 98.06 78 LEU A N 1
ATOM 623 C CA . LEU A 1 78 ? -0.851 -3.783 12.970 1.00 98.06 78 LEU A CA 1
ATOM 624 C C . LEU A 1 78 ? -1.723 -4.822 13.696 1.00 98.06 78 LEU A C 1
ATOM 626 O O . LEU A 1 78 ? -2.951 -4.800 13.551 1.00 98.06 78 LEU A O 1
ATOM 630 N N . LEU A 1 79 ? -1.123 -5.700 14.506 1.00 98.12 79 LEU A N 1
ATOM 631 C CA . LEU A 1 79 ? -1.845 -6.675 15.333 1.00 98.12 79 LEU A CA 1
ATOM 632 C C . LEU A 1 79 ? -2.734 -5.989 16.369 1.00 98.12 79 LEU A C 1
ATOM 634 O O . LEU A 1 79 ? -3.889 -6.384 16.552 1.00 98.12 79 LEU A O 1
ATOM 638 N N . HIS A 1 80 ? -2.228 -4.946 17.026 1.00 98.00 80 HIS A N 1
ATOM 639 C CA . HIS A 1 80 ? -3.014 -4.184 17.988 1.00 98.00 80 HIS A CA 1
ATOM 640 C C . HIS A 1 80 ? -4.178 -3.461 17.304 1.00 98.00 80 HIS A C 1
ATOM 642 O O . HIS A 1 80 ? -5.306 -3.540 17.796 1.00 98.00 80 HIS A O 1
ATOM 648 N N . LEU A 1 81 ? -3.951 -2.814 16.153 1.00 97.19 81 LEU A N 1
ATOM 649 C CA . LEU A 1 81 ? -5.020 -2.190 15.359 1.00 97.19 81 LEU A CA 1
ATOM 650 C C . LEU A 1 81 ? -6.102 -3.203 14.989 1.00 97.19 81 LEU A C 1
ATOM 652 O O . LEU A 1 81 ? -7.292 -2.957 15.200 1.00 97.19 81 LEU A O 1
ATOM 656 N N . TRP A 1 82 ? -5.697 -4.371 14.498 1.00 98.12 82 TRP A N 1
ATOM 657 C CA . TRP A 1 82 ? -6.620 -5.455 14.194 1.00 98.12 82 TRP A CA 1
ATOM 658 C C . TRP A 1 82 ? -7.442 -5.876 15.413 1.00 98.12 82 TRP A C 1
ATOM 660 O O . TRP A 1 82 ? -8.675 -5.902 15.335 1.00 98.12 82 TRP A O 1
ATOM 670 N N . TYR A 1 83 ? -6.780 -6.153 16.540 1.00 98.12 83 TYR A N 1
ATOM 671 C CA . TYR A 1 83 ? -7.438 -6.603 17.764 1.00 98.12 83 TYR A CA 1
ATOM 672 C C . TYR A 1 83 ? -8.458 -5.572 18.248 1.00 98.12 83 TYR A C 1
ATOM 674 O O . TYR A 1 83 ? -9.625 -5.902 18.465 1.00 98.12 83 TYR A O 1
ATOM 682 N N . MET A 1 84 ? -8.052 -4.301 18.326 1.00 97.56 84 MET A N 1
ATOM 683 C CA . MET A 1 84 ? -8.895 -3.221 18.832 1.00 97.56 84 MET A CA 1
ATOM 684 C C . MET A 1 84 ? -10.165 -2.989 18.001 1.00 97.56 84 MET A C 1
ATOM 686 O O . MET A 1 84 ? -11.202 -2.625 18.562 1.00 97.56 84 MET A O 1
ATOM 690 N N . PHE A 1 85 ? -10.093 -3.186 16.681 1.00 97.31 85 PHE A N 1
ATOM 691 C CA . PHE A 1 85 ? -11.186 -2.881 15.750 1.00 97.31 85 PHE A CA 1
ATOM 692 C C . PHE A 1 85 ? -12.021 -4.097 15.342 1.00 97.31 85 PHE A C 1
ATOM 694 O O . PHE A 1 85 ? -13.132 -3.932 14.835 1.00 97.31 85 PHE A O 1
ATOM 701 N N . THR A 1 86 ? -11.519 -5.313 15.562 1.00 96.75 86 THR A N 1
ATOM 702 C CA . THR A 1 86 ? -12.129 -6.528 14.999 1.00 96.75 86 THR A CA 1
ATOM 703 C C . THR A 1 86 ? -12.518 -7.551 16.052 1.00 96.75 86 THR A C 1
ATOM 705 O O . THR A 1 86 ? -13.551 -8.207 15.910 1.00 96.75 86 THR A O 1
ATOM 708 N N . VAL A 1 87 ? -11.721 -7.709 17.110 1.00 96.81 87 VAL A N 1
ATOM 709 C CA . VAL A 1 87 ? -11.922 -8.798 18.066 1.00 96.81 87 VAL A CA 1
ATOM 710 C C . VAL A 1 87 ? -12.958 -8.393 19.106 1.00 96.81 87 VAL A C 1
ATOM 712 O O . VAL A 1 87 ? -12.813 -7.403 19.822 1.00 96.81 87 VAL A O 1
ATOM 715 N N . LYS A 1 88 ? -14.032 -9.181 19.171 1.00 96.06 88 LYS A N 1
ATOM 716 C CA . LYS A 1 88 ? -15.086 -9.048 20.174 1.00 96.06 88 LYS A CA 1
ATOM 717 C C . LYS A 1 88 ? -14.611 -9.685 21.477 1.00 96.06 88 LYS A C 1
ATOM 719 O O . LYS A 1 88 ? -14.234 -10.855 21.486 1.00 96.06 88 LYS A O 1
ATOM 724 N N . ARG A 1 89 ? -14.635 -8.911 22.557 1.00 94.94 89 ARG A N 1
ATOM 725 C CA . ARG A 1 89 ? -14.305 -9.348 23.918 1.00 94.94 89 ARG A CA 1
ATOM 726 C C . ARG A 1 89 ? -15.496 -10.073 24.554 1.00 94.94 89 ARG A C 1
ATOM 728 O O . ARG A 1 89 ? -16.577 -10.147 23.969 1.00 94.94 89 ARG A O 1
ATOM 735 N N . ASP A 1 90 ? -15.327 -10.551 25.785 1.00 93.88 90 ASP A N 1
ATOM 736 C CA . ASP A 1 90 ? -16.356 -11.288 26.543 1.00 93.88 90 ASP A CA 1
ATOM 737 C C . ASP A 1 90 ? -17.679 -10.520 26.722 1.00 93.88 90 ASP A C 1
ATOM 739 O O . ASP A 1 90 ? -18.745 -11.117 26.862 1.00 93.88 90 ASP A O 1
ATOM 743 N N . ASN A 1 91 ? -17.631 -9.187 26.698 1.00 94.69 91 ASN A N 1
ATOM 744 C CA . ASN A 1 91 ? -18.808 -8.315 26.753 1.00 94.69 91 ASN A CA 1
ATOM 745 C C . ASN A 1 91 ? -19.534 -8.168 25.398 1.00 94.69 91 ASN A C 1
ATOM 747 O O . ASN A 1 91 ? -20.520 -7.437 25.314 1.00 94.69 91 ASN A O 1
ATOM 751 N N . GLY A 1 92 ? -19.057 -8.830 24.340 1.00 96.56 92 GLY A N 1
ATOM 752 C CA . GLY A 1 92 ? -19.604 -8.744 22.987 1.00 96.56 92 GLY A CA 1
ATOM 753 C C . GLY A 1 92 ? -19.253 -7.454 22.240 1.00 96.56 92 GLY A C 1
ATOM 754 O O . GLY A 1 92 ? -19.842 -7.198 21.188 1.00 96.56 92 GLY A O 1
ATOM 755 N N . LEU A 1 93 ? -18.316 -6.649 22.753 1.00 96.44 93 LEU A N 1
ATOM 756 C CA . LEU A 1 93 ? -17.858 -5.400 22.145 1.00 96.44 93 LEU A CA 1
ATOM 757 C C . LEU A 1 93 ? -16.390 -5.490 21.715 1.00 96.44 93 LEU A C 1
ATOM 759 O O . LEU A 1 93 ? -15.605 -6.254 22.274 1.00 96.44 93 LEU A O 1
ATOM 763 N N . THR A 1 94 ? -16.016 -4.715 20.702 1.00 97.44 94 THR A N 1
ATOM 764 C CA . THR A 1 94 ? -14.612 -4.431 20.376 1.00 97.44 94 THR A CA 1
ATOM 765 C C . THR A 1 94 ? -14.098 -3.272 21.234 1.00 97.44 94 THR A C 1
ATOM 767 O O . THR A 1 94 ? -14.880 -2.496 21.790 1.00 97.44 94 THR A O 1
ATOM 770 N N . ILE A 1 95 ? -12.776 -3.094 21.314 1.00 97.56 95 ILE A N 1
ATOM 771 C CA . ILE A 1 95 ? -12.190 -1.965 22.059 1.00 97.56 95 ILE A CA 1
ATOM 772 C C . ILE A 1 95 ? -12.636 -0.622 21.462 1.00 97.56 95 ILE A C 1
ATOM 774 O O . ILE A 1 95 ? -12.905 0.313 22.215 1.00 97.56 95 ILE A O 1
ATOM 778 N N . VAL A 1 96 ? -12.769 -0.513 20.133 1.00 96.44 96 VAL A N 1
ATOM 779 C CA . VAL A 1 96 ? -13.264 0.721 19.495 1.00 96.44 96 VAL A CA 1
ATOM 780 C C . VAL A 1 96 ? -14.729 1.019 19.844 1.00 96.44 96 VAL A C 1
ATOM 782 O O . VAL A 1 96 ? -15.092 2.181 20.021 1.00 96.44 96 VAL A O 1
ATOM 785 N N . GLU A 1 97 ? -15.572 -0.002 20.007 1.00 95.75 97 GLU A N 1
ATOM 786 C CA . GLU A 1 97 ? -16.961 0.172 20.455 1.00 95.75 97 GLU A CA 1
ATOM 787 C C . GLU A 1 97 ? -17.027 0.595 21.929 1.00 95.75 97 GLU A C 1
ATOM 789 O O . GLU A 1 97 ? -17.776 1.510 22.278 1.00 95.75 97 GLU A O 1
ATOM 794 N N . GLU A 1 98 ? -16.194 0.003 22.793 1.00 95.56 98 GLU A N 1
ATOM 795 C CA . GLU A 1 98 ? -16.062 0.432 24.191 1.00 95.56 98 GLU A CA 1
ATOM 796 C C . GLU A 1 98 ? -15.533 1.867 24.308 1.00 95.56 98 GLU A C 1
ATOM 798 O O . GLU A 1 98 ? -16.004 2.645 25.142 1.00 95.56 98 GLU A O 1
ATOM 803 N N . PHE A 1 99 ? -14.580 2.241 23.454 1.00 95.00 99 PHE A N 1
ATOM 804 C CA . PHE A 1 99 ? -14.069 3.604 23.372 1.00 95.00 99 PHE A CA 1
ATOM 805 C C . PHE A 1 99 ? -15.157 4.586 22.928 1.00 95.00 99 PHE A C 1
ATOM 807 O O . PHE A 1 99 ? -15.310 5.645 23.538 1.00 95.00 99 PHE A O 1
ATOM 814 N N . ALA A 1 100 ? -15.952 4.237 21.913 1.00 91.56 100 ALA A N 1
ATOM 815 C CA . ALA A 1 100 ? -17.054 5.077 21.453 1.00 91.56 100 ALA A CA 1
ATOM 816 C C . ALA A 1 100 ? -18.083 5.327 22.570 1.00 91.56 100 ALA A C 1
ATOM 818 O O . ALA A 1 100 ? -18.483 6.473 22.783 1.00 91.56 100 ALA A O 1
ATOM 819 N N . ALA A 1 101 ? -18.436 4.292 23.341 1.00 89.81 101 ALA A N 1
ATOM 820 C CA . ALA A 1 101 ? -19.291 4.430 24.522 1.00 89.81 101 ALA A CA 1
ATOM 821 C C . ALA A 1 101 ? -18.633 5.293 25.617 1.00 89.81 101 ALA A C 1
ATOM 823 O O . ALA A 1 101 ? -19.277 6.152 26.216 1.00 89.81 101 ALA A O 1
ATOM 824 N N . PHE A 1 102 ? -17.326 5.132 25.850 1.00 88.00 102 PHE A N 1
ATOM 825 C CA . PHE A 1 102 ? -16.575 5.960 26.799 1.00 88.00 102 PHE A CA 1
ATOM 826 C C . PHE A 1 102 ? -16.520 7.443 26.400 1.00 88.00 102 PHE A C 1
ATOM 828 O O . PHE A 1 102 ? -16.426 8.306 27.279 1.00 88.00 102 PHE A O 1
ATOM 835 N N . GLN A 1 103 ? -16.561 7.755 25.103 1.00 87.12 103 GLN A N 1
ATOM 836 C CA . GLN A 1 103 ? -16.534 9.124 24.580 1.00 87.12 103 GLN A CA 1
ATOM 837 C C . GLN A 1 103 ? -17.920 9.772 24.471 1.00 87.12 103 GLN A C 1
ATOM 839 O O . GLN A 1 103 ? -18.029 10.942 24.084 1.00 87.12 103 GLN A O 1
ATOM 844 N N . GLU A 1 104 ? -18.986 9.060 24.840 1.00 82.38 104 GLU A N 1
ATOM 845 C CA . GLU A 1 104 ? -20.340 9.591 24.783 1.00 82.38 104 GLU A CA 1
ATOM 846 C C . GLU A 1 104 ? -20.463 10.893 25.600 1.00 82.38 104 GLU A C 1
ATOM 848 O O . GLU A 1 104 ? -20.048 10.992 26.754 1.00 82.38 104 GLU A O 1
ATOM 853 N N . GLY A 1 105 ? -20.984 11.944 24.960 1.00 81.00 105 GLY A N 1
ATOM 854 C CA . GLY A 1 105 ? -21.152 13.266 25.572 1.00 81.00 105 GLY A CA 1
ATOM 855 C C . GLY A 1 105 ? -19.883 14.124 25.690 1.00 81.00 105 GLY A C 1
ATOM 856 O O . GLY A 1 105 ? -19.989 15.268 26.128 1.00 81.00 105 GLY A O 1
ATOM 857 N N . LYS A 1 106 ? -18.704 13.637 25.274 1.00 85.12 106 LYS A N 1
ATOM 858 C CA . LYS A 1 106 ? -17.434 14.397 25.336 1.00 85.12 106 LYS A CA 1
ATOM 859 C C . LYS A 1 106 ? -17.090 15.148 24.047 1.00 85.12 106 LYS A C 1
ATOM 861 O O . LYS A 1 106 ? -16.195 15.990 24.036 1.00 85.12 106 LYS A O 1
ATOM 866 N N . PHE A 1 107 ? -17.808 14.874 22.959 1.00 82.19 107 PHE A N 1
ATOM 867 C CA . PHE A 1 107 ? -17.574 15.528 21.675 1.00 82.19 107 PHE A CA 1
ATOM 868 C C . PHE A 1 107 ? -18.127 16.953 21.652 1.00 82.19 107 PHE A C 1
ATOM 870 O O . PHE A 1 107 ? -19.336 17.170 21.717 1.00 82.19 107 PHE A O 1
ATOM 877 N N . SER A 1 108 ? -17.243 17.928 21.440 1.00 78.81 108 SER A N 1
ATOM 878 C CA . SER A 1 108 ? -17.641 19.324 21.214 1.00 78.81 108 SER A CA 1
ATOM 879 C C . SER A 1 108 ? -18.316 19.544 19.851 1.00 78.81 108 SER A C 1
ATOM 881 O O . SER A 1 108 ? -19.072 20.501 19.685 1.00 78.81 108 SER A O 1
ATOM 883 N N . ARG A 1 109 ? -18.047 18.682 18.855 1.00 85.06 109 ARG A N 1
ATOM 884 C CA . ARG A 1 109 ? -18.572 18.807 17.484 1.00 85.06 109 ARG A CA 1
ATOM 885 C C . ARG A 1 109 ? -19.357 17.565 17.055 1.00 85.06 109 ARG A C 1
ATOM 887 O O . ARG A 1 109 ? -18.797 16.470 17.102 1.00 85.06 109 ARG A O 1
ATOM 894 N N . PRO A 1 110 ? -20.582 17.725 16.514 1.00 86.69 110 PRO A N 1
ATOM 895 C CA . PRO A 1 110 ? -21.365 16.604 15.988 1.00 86.69 110 PRO A CA 1
ATOM 896 C C . PRO A 1 110 ? -20.660 15.830 14.870 1.00 86.69 110 PRO A C 1
ATOM 898 O O . PRO A 1 110 ? -20.743 14.612 14.824 1.00 86.69 110 PRO A O 1
ATOM 901 N N . GLN A 1 111 ? -19.924 16.526 14.000 1.00 85.38 111 GLN A N 1
ATOM 902 C CA . GLN A 1 111 ? -19.242 15.898 12.868 1.00 85.38 111 GLN A CA 1
ATOM 903 C C . GLN A 1 111 ? -18.085 14.983 13.304 1.00 85.38 111 GLN A C 1
ATOM 905 O O . GLN A 1 111 ? -17.915 13.902 12.754 1.00 85.38 111 GLN A O 1
ATOM 910 N N . VAL A 1 112 ? -17.315 15.387 14.321 1.00 85.19 112 VAL A N 1
ATOM 911 C CA . VAL A 1 112 ? -16.237 14.548 14.875 1.00 85.19 112 VAL A CA 1
ATOM 912 C C . VAL A 1 112 ? -16.821 13.325 15.575 1.00 85.19 112 VAL A C 1
ATOM 914 O O . VAL A 1 112 ? -16.287 12.231 15.421 1.00 85.19 112 VAL A O 1
ATOM 917 N N . LYS A 1 113 ? -17.951 13.492 16.277 1.00 87.44 113 LYS A N 1
ATOM 918 C CA . LYS A 1 113 ? -18.707 12.376 16.857 1.00 87.44 113 LYS A CA 1
ATOM 919 C C . LYS A 1 113 ? -19.141 11.372 15.784 1.00 87.44 113 LYS A C 1
ATOM 921 O O . LYS A 1 113 ? -18.894 10.184 15.940 1.00 87.44 113 LYS A O 1
ATOM 926 N N . GLU A 1 114 ? -19.742 11.846 14.695 1.00 89.44 114 GLU A N 1
ATOM 927 C CA . GLU A 1 114 ? -20.197 10.991 13.590 1.00 89.44 114 GLU A CA 1
ATOM 928 C C . GLU A 1 114 ? -19.040 10.184 12.980 1.00 89.44 114 GLU A C 1
ATOM 930 O O . GLU A 1 114 ? -19.162 8.977 12.763 1.00 89.44 114 GLU A O 1
ATOM 935 N N . TRP A 1 115 ? -17.887 10.823 12.752 1.00 88.75 115 TRP A N 1
ATOM 936 C CA . TRP A 1 115 ? -16.698 10.117 12.277 1.00 88.75 115 TRP A CA 1
ATOM 937 C C . TRP A 1 115 ? -16.219 9.078 13.289 1.00 88.75 115 TRP A C 1
ATOM 939 O O . TRP A 1 115 ? -16.038 7.926 12.904 1.00 88.75 115 TRP A O 1
ATOM 949 N N . ALA A 1 116 ? -16.099 9.439 14.567 1.00 85.31 116 ALA A N 1
ATOM 950 C CA . ALA A 1 116 ? -15.698 8.525 15.634 1.00 85.31 116 ALA A CA 1
ATOM 951 C C . ALA A 1 116 ? -16.597 7.282 15.722 1.00 85.31 116 ALA A C 1
ATOM 953 O O . ALA A 1 116 ? -16.112 6.160 15.828 1.00 85.31 116 ALA A O 1
ATOM 954 N N . GLU A 1 117 ? -17.915 7.466 15.639 1.00 89.12 117 GLU A N 1
ATOM 955 C CA . GLU A 1 117 ? -18.883 6.366 15.651 1.00 89.12 117 GLU A CA 1
ATOM 956 C C . GLU A 1 117 ? -18.734 5.477 14.409 1.00 89.12 117 GLU A C 1
ATOM 958 O O . GLU A 1 117 ? -18.833 4.253 14.497 1.00 89.12 117 GLU A O 1
ATOM 963 N N . SER A 1 118 ? -18.427 6.070 13.251 1.00 91.81 118 SER A N 1
ATOM 964 C CA . SER A 1 118 ? -18.221 5.319 12.010 1.00 91.81 118 SER A CA 1
ATOM 965 C C . SER A 1 118 ? -16.960 4.442 12.012 1.00 91.81 118 SER A C 1
ATOM 967 O O . SER A 1 118 ? -16.909 3.467 11.259 1.00 91.81 118 SER A O 1
ATOM 969 N N . TRP A 1 119 ? -15.976 4.723 12.878 1.00 94.00 119 TRP A N 1
ATOM 970 C CA . TRP A 1 119 ? -14.729 3.951 12.986 1.00 94.00 119 TRP A CA 1
ATOM 971 C C . TRP A 1 119 ? -14.958 2.491 13.374 1.00 94.00 119 TRP A C 1
ATOM 973 O O . TRP A 1 119 ? -14.159 1.636 13.008 1.00 94.00 119 TRP A O 1
ATOM 983 N N . GLN A 1 120 ? -16.078 2.175 14.028 1.00 92.19 120 GLN A N 1
ATOM 984 C CA . GLN A 1 120 ? -16.462 0.801 14.383 1.00 92.19 120 GLN A CA 1
ATOM 985 C C . GLN A 1 120 ? -16.625 -0.111 13.151 1.00 92.19 120 GLN A C 1
ATOM 987 O O . GLN A 1 120 ? -16.608 -1.334 13.265 1.00 92.19 120 GLN A O 1
ATOM 992 N N . LYS A 1 121 ? -16.782 0.475 11.956 1.00 91.88 121 LYS A N 1
ATOM 993 C CA . LYS A 1 121 ? -16.861 -0.254 10.683 1.00 91.88 121 LYS A CA 1
ATOM 994 C C . LYS A 1 121 ? -15.508 -0.391 9.986 1.00 91.88 121 LYS A C 1
ATOM 996 O O . LYS A 1 121 ? -15.420 -1.162 9.034 1.00 91.88 121 LYS A O 1
ATOM 1001 N N . SER A 1 122 ? -14.472 0.311 10.436 1.00 95.06 122 SER A N 1
ATOM 1002 C CA . SER A 1 122 ? -13.123 0.204 9.879 1.00 95.06 122 SER A CA 1
ATOM 1003 C C . SER A 1 122 ? -12.410 -1.061 10.358 1.00 95.06 122 SER A C 1
ATOM 1005 O O . SER A 1 122 ? -12.781 -1.670 11.361 1.00 95.06 122 SER A O 1
ATOM 1007 N N . TYR A 1 123 ? -11.410 -1.475 9.590 1.00 96.00 123 TYR A N 1
ATOM 1008 C CA . TYR A 1 123 ? -10.491 -2.566 9.894 1.00 96.00 123 TYR A CA 1
ATOM 1009 C C . TYR A 1 123 ? -9.211 -2.363 9.075 1.00 96.00 123 TYR A C 1
ATOM 1011 O O . TYR A 1 123 ? -9.259 -1.694 8.035 1.00 96.00 123 TYR A O 1
ATOM 1019 N N . PRO A 1 124 ? -8.064 -2.885 9.536 1.00 97.50 124 PRO A N 1
ATOM 1020 C CA . PRO A 1 124 ? -6.847 -2.830 8.749 1.00 97.50 124 PRO A CA 1
ATOM 1021 C C . PRO A 1 124 ? -6.910 -3.812 7.569 1.00 97.50 124 PRO A C 1
ATOM 1023 O O . PRO A 1 124 ? -7.562 -4.853 7.642 1.00 97.50 124 PRO A O 1
ATOM 1026 N N . SER A 1 125 ? -6.232 -3.465 6.479 1.00 97.56 125 SER A N 1
ATOM 1027 C CA . SER A 1 125 ? -6.099 -4.290 5.274 1.00 97.56 125 SER A CA 1
ATOM 1028 C C . SER A 1 125 ? -4.768 -3.982 4.574 1.00 97.56 125 SER A C 1
ATOM 1030 O O . SER A 1 125 ? -3.929 -3.242 5.099 1.00 97.56 125 SER A O 1
ATOM 1032 N N . VAL A 1 126 ? -4.577 -4.563 3.393 1.00 97.38 126 VAL A N 1
ATOM 1033 C CA . VAL A 1 126 ? -3.465 -4.281 2.481 1.00 97.38 126 VAL A CA 1
ATOM 1034 C C . VAL A 1 126 ? -4.025 -3.531 1.284 1.00 97.38 126 VAL A C 1
ATOM 1036 O O . VAL A 1 126 ? -5.036 -3.936 0.716 1.00 97.38 126 VAL A O 1
ATOM 1039 N N . TYR A 1 127 ? -3.373 -2.446 0.887 1.00 97.38 127 TYR A N 1
ATOM 1040 C CA . TYR A 1 127 ? -3.855 -1.562 -0.164 1.00 97.38 127 TYR A CA 1
ATOM 1041 C C . TYR A 1 127 ? -2.775 -1.313 -1.204 1.00 97.38 127 TYR A C 1
ATOM 1043 O O . TYR A 1 127 ? -1.636 -1.032 -0.853 1.00 97.38 127 TYR A O 1
ATOM 1051 N N . LYS A 1 128 ? -3.144 -1.339 -2.482 1.00 96.00 128 LYS A N 1
ATOM 1052 C CA . LYS A 1 128 ? -2.290 -0.916 -3.591 1.00 96.00 128 LYS A CA 1
ATOM 1053 C C . LYS A 1 128 ? -2.550 0.545 -3.932 1.00 96.00 128 LYS A C 1
ATOM 1055 O O . LYS A 1 128 ? -3.699 0.958 -4.128 1.00 96.00 128 LYS A O 1
ATOM 1060 N N . VAL A 1 129 ? -1.487 1.334 -4.071 1.00 95.44 129 VAL A N 1
ATOM 1061 C CA . VAL A 1 129 ? -1.588 2.734 -4.501 1.00 95.44 129 VAL A CA 1
ATOM 1062 C C . VAL A 1 129 ? -1.923 2.783 -5.992 1.00 95.44 129 VAL A C 1
ATOM 1064 O O . VAL A 1 129 ? -1.070 2.588 -6.855 1.00 95.44 129 VAL A O 1
ATOM 1067 N N . SER A 1 130 ? -3.181 3.062 -6.328 1.00 93.19 130 SER A N 1
ATOM 1068 C CA . SER A 1 130 ? -3.643 3.072 -7.725 1.00 93.19 130 SER A CA 1
ATOM 1069 C C . SER A 1 130 ? -3.427 4.418 -8.431 1.00 93.19 130 SER A C 1
ATOM 1071 O O . SER A 1 130 ? -3.250 4.465 -9.652 1.00 93.19 130 SER A O 1
ATOM 1073 N N . ASN A 1 131 ? -3.465 5.529 -7.684 1.00 90.19 131 ASN A N 1
ATOM 1074 C CA . ASN A 1 131 ? -3.261 6.879 -8.214 1.00 90.19 131 ASN A CA 1
ATOM 1075 C C . ASN A 1 131 ? -2.806 7.851 -7.118 1.00 90.19 131 ASN A C 1
ATOM 1077 O O . ASN A 1 131 ? -3.289 7.773 -5.988 1.00 90.19 131 ASN A O 1
ATOM 1081 N N . VAL A 1 132 ? -1.965 8.814 -7.491 1.00 89.88 132 VAL A N 1
ATOM 1082 C CA . VAL A 1 132 ? -1.415 9.854 -6.613 1.00 89.88 132 VAL A CA 1
ATOM 1083 C C . VAL A 1 132 ? -1.781 11.227 -7.176 1.00 89.88 132 VAL A C 1
ATOM 1085 O O . VAL A 1 132 ? -1.573 11.508 -8.359 1.00 89.88 132 VAL A O 1
ATOM 1088 N N . ARG A 1 133 ? -2.369 12.097 -6.349 1.00 86.75 133 ARG A N 1
ATOM 1089 C CA . ARG A 1 133 ? -2.739 13.474 -6.713 1.00 86.75 133 ARG A CA 1
ATOM 1090 C C . ARG A 1 133 ? -2.460 14.425 -5.552 1.00 86.75 133 ARG A C 1
ATOM 1092 O O . ARG A 1 133 ? -3.350 14.701 -4.746 1.00 86.75 133 ARG A O 1
ATOM 1099 N N . GLY A 1 134 ? -1.240 14.959 -5.499 1.00 83.44 134 GLY A N 1
ATOM 1100 C CA . GLY A 1 134 ? -0.782 15.745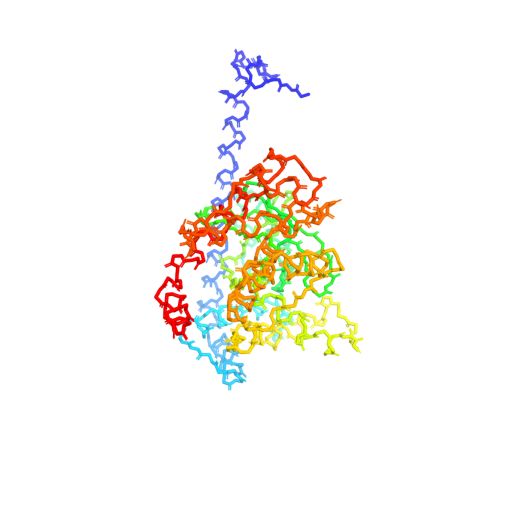 -4.350 1.00 83.44 134 GLY A CA 1
ATOM 1101 C C . GLY A 1 134 ? -0.820 14.883 -3.088 1.00 83.44 134 GLY A C 1
ATOM 1102 O O . GLY A 1 134 ? -0.358 13.753 -3.112 1.00 83.44 134 GLY A O 1
ATOM 1103 N N . GLU A 1 135 ? -1.457 15.373 -2.028 1.00 79.62 135 GLU A N 1
ATOM 1104 C CA . GLU A 1 135 ? -1.598 14.668 -0.737 1.00 79.62 135 GLU A CA 1
ATOM 1105 C C . GLU A 1 135 ? -2.767 13.660 -0.704 1.00 79.62 135 GLU A C 1
ATOM 1107 O O . GLU A 1 135 ? -3.117 13.107 0.340 1.00 79.62 135 GLU A O 1
ATOM 1112 N N . THR A 1 136 ? -3.439 13.457 -1.841 1.00 88.31 136 THR A N 1
ATOM 1113 C CA . THR A 1 136 ? -4.557 12.521 -1.973 1.00 88.31 136 THR A CA 1
ATOM 1114 C C . THR A 1 136 ? -4.144 11.298 -2.776 1.00 88.31 136 THR A C 1
ATOM 1116 O O . THR A 1 136 ? -3.683 11.412 -3.914 1.00 88.31 136 THR A O 1
ATOM 1119 N N . TYR A 1 137 ? -4.450 10.132 -2.225 1.00 94.56 137 TYR A N 1
ATOM 1120 C CA . TYR A 1 137 ? -4.175 8.829 -2.804 1.00 94.56 137 TYR A CA 1
ATOM 1121 C C . TYR A 1 137 ? -5.488 8.108 -3.101 1.00 94.56 137 TYR A C 1
ATOM 1123 O O . TYR A 1 137 ? -6.451 8.189 -2.336 1.00 94.56 137 TYR A O 1
ATOM 1131 N N . MET A 1 138 ? -5.538 7.410 -4.231 1.00 96.50 138 MET A N 1
ATOM 1132 C CA . MET A 1 138 ? -6.562 6.400 -4.478 1.00 96.50 138 MET A CA 1
ATOM 1133 C C . MET A 1 138 ? -5.972 5.044 -4.122 1.00 96.50 138 MET A C 1
ATOM 1135 O O . MET A 1 138 ? -5.105 4.541 -4.840 1.00 96.50 138 MET A O 1
ATOM 1139 N N . MET A 1 139 ? -6.466 4.463 -3.041 1.00 97.31 139 MET A N 1
ATOM 1140 C CA . MET A 1 139 ? -6.075 3.149 -2.551 1.00 97.31 139 MET A CA 1
ATOM 1141 C C . MET A 1 139 ? -7.047 2.105 -3.089 1.00 97.31 139 MET A C 1
ATOM 1143 O O . MET A 1 139 ? -8.254 2.328 -3.068 1.00 97.31 139 MET A O 1
ATOM 1147 N N . GLU A 1 140 ? -6.536 0.994 -3.602 1.00 97.00 140 GLU A N 1
ATOM 1148 C CA . GLU A 1 140 ? -7.327 -0.180 -3.974 1.00 97.00 140 GLU A CA 1
ATOM 1149 C C . GLU A 1 140 ? -7.048 -1.272 -2.941 1.00 97.00 140 GLU A C 1
ATOM 1151 O O . GLU A 1 140 ? -5.891 -1.647 -2.770 1.00 97.00 140 GLU A O 1
ATOM 1156 N N . ASP A 1 141 ? -8.068 -1.754 -2.230 1.00 95.75 141 ASP A N 1
ATOM 1157 C CA . ASP A 1 141 ? -7.908 -2.900 -1.334 1.00 95.75 141 ASP A CA 1
ATOM 1158 C C . ASP A 1 141 ? -7.397 -4.092 -2.149 1.00 95.75 141 ASP A C 1
ATOM 1160 O O . ASP A 1 141 ? -7.967 -4.474 -3.175 1.00 95.75 141 ASP A O 1
ATOM 1164 N N . PHE A 1 142 ? -6.277 -4.649 -1.703 1.00 94.06 142 PHE A N 1
ATOM 1165 C CA . PHE A 1 142 ? -5.549 -5.691 -2.404 1.00 94.06 142 PHE A CA 1
ATOM 1166 C C . PHE A 1 142 ? -6.416 -6.924 -2.661 1.00 94.06 142 PHE A C 1
ATOM 1168 O O . PHE A 1 142 ? -6.264 -7.584 -3.693 1.00 94.06 142 PHE A O 1
ATOM 1175 N N . PHE A 1 143 ? -7.336 -7.221 -1.748 1.00 92.19 143 PHE A N 1
ATOM 1176 C CA . PHE A 1 143 ? -8.143 -8.426 -1.765 1.00 92.19 143 PHE A CA 1
ATOM 1177 C C . PHE A 1 143 ? -9.513 -8.172 -2.396 1.00 92.19 143 PHE A C 1
ATOM 1179 O O . PHE A 1 143 ? -9.864 -8.831 -3.373 1.00 92.19 143 PHE A O 1
ATOM 1186 N N . THR A 1 144 ? -10.270 -7.191 -1.890 1.00 92.62 144 THR A N 1
ATOM 1187 C CA . THR A 1 144 ? -11.647 -6.920 -2.346 1.00 92.62 144 THR A CA 1
ATOM 1188 C C . THR A 1 144 ? -11.704 -6.117 -3.642 1.00 92.62 144 THR A C 1
ATOM 1190 O O . THR A 1 144 ? -12.752 -6.055 -4.284 1.00 92.62 144 THR A O 1
ATOM 1193 N N . LYS A 1 145 ? -10.587 -5.488 -4.035 1.00 92.69 145 LYS A N 1
ATOM 1194 C CA . LYS A 1 145 ? -10.472 -4.558 -5.173 1.00 92.69 145 LYS A CA 1
ATOM 1195 C C . LYS A 1 145 ? -11.312 -3.285 -5.031 1.00 92.69 145 LYS A C 1
ATOM 1197 O O . LYS A 1 145 ? -11.419 -2.500 -5.979 1.00 92.69 145 LYS A O 1
ATOM 1202 N N . GLU A 1 146 ? -11.902 -3.047 -3.859 1.00 94.31 146 GLU A N 1
ATOM 1203 C CA . GLU A 1 146 ? -12.633 -1.817 -3.570 1.00 94.31 146 GLU A CA 1
ATOM 1204 C C . GLU A 1 146 ? -11.680 -0.620 -3.530 1.00 94.31 146 GLU A C 1
ATOM 1206 O O . GLU A 1 146 ? -10.540 -0.720 -3.083 1.00 94.31 146 GLU A O 1
ATOM 1211 N N . LYS A 1 147 ? -12.144 0.534 -4.021 1.00 96.06 147 LYS A N 1
ATOM 1212 C CA . LYS A 1 147 ? -11.327 1.748 -4.116 1.00 96.06 147 LYS A CA 1
ATOM 1213 C C . LYS A 1 147 ? -11.764 2.798 -3.129 1.00 96.06 147 LYS A C 1
ATOM 1215 O O . LYS A 1 147 ? -12.936 3.164 -3.071 1.00 96.06 147 LYS A O 1
ATOM 1220 N N . GLU A 1 148 ? -10.785 3.377 -2.457 1.00 95.12 148 GLU A N 1
ATOM 1221 C CA . GLU A 1 148 ? -10.998 4.372 -1.425 1.00 95.12 148 GLU A CA 1
ATOM 1222 C C . GLU A 1 148 ? -10.081 5.570 -1.628 1.00 95.12 148 GLU A C 1
ATOM 1224 O O . GLU A 1 148 ? -8.926 5.462 -2.040 1.00 95.12 148 GLU A O 1
ATOM 1229 N N . LYS A 1 149 ? -10.620 6.753 -1.347 1.00 96.50 149 LYS A N 1
ATOM 1230 C CA . LYS A 1 149 ? -9.860 7.996 -1.385 1.00 96.50 149 LYS A CA 1
ATOM 1231 C C . LYS A 1 149 ? -9.257 8.241 -0.007 1.00 96.50 149 LYS A C 1
ATOM 1233 O O . LYS A 1 149 ? -10.013 8.391 0.951 1.00 96.50 149 LYS A O 1
ATOM 1238 N N . VAL A 1 150 ? -7.936 8.340 0.075 1.00 95.56 150 VAL A N 1
ATOM 1239 C CA . VAL A 1 150 ? -7.191 8.508 1.329 1.00 95.56 150 VAL A CA 1
ATOM 1240 C C . VAL A 1 150 ? -6.364 9.789 1.294 1.00 95.56 150 VAL A C 1
ATOM 1242 O O . VAL A 1 150 ? -5.776 10.137 0.270 1.00 95.56 150 VAL A O 1
ATOM 1245 N N . THR A 1 151 ? -6.321 10.498 2.415 1.00 91.12 151 THR A N 1
ATOM 1246 C CA . THR A 1 151 ? -5.472 11.671 2.628 1.00 91.12 151 THR A CA 1
ATOM 1247 C C . THR A 1 151 ? -4.540 11.410 3.803 1.00 91.12 151 THR A C 1
ATOM 1249 O O . THR A 1 151 ? -4.986 10.999 4.874 1.00 91.12 151 THR A O 1
ATOM 1252 N N . TYR A 1 152 ? -3.249 11.667 3.606 1.00 89.00 152 TYR A N 1
ATOM 1253 C CA . TYR A 1 152 ? -2.261 11.622 4.680 1.00 89.00 152 TYR A CA 1
ATOM 1254 C C . TYR A 1 152 ? -2.144 13.009 5.299 1.00 89.00 152 TYR A C 1
ATOM 1256 O O . TYR A 1 152 ? -1.739 13.958 4.634 1.00 89.00 152 TYR A O 1
ATOM 1264 N N . ILE A 1 153 ? -2.521 13.133 6.568 1.00 84.19 153 ILE A N 1
ATOM 1265 C CA . ILE A 1 153 ? -2.391 14.394 7.294 1.00 84.19 153 ILE A CA 1
ATOM 1266 C C . ILE A 1 153 ? -0.960 14.473 7.838 1.00 84.19 153 ILE A C 1
ATOM 1268 O O . ILE A 1 153 ? -0.562 13.629 8.635 1.00 84.19 153 ILE A O 1
ATOM 1272 N N . GLY A 1 154 ? -0.201 15.493 7.431 1.00 72.38 154 GLY A N 1
ATOM 1273 C CA . GLY A 1 154 ? 1.114 15.797 8.011 1.00 72.38 154 GLY A CA 1
ATOM 1274 C C . GLY A 1 154 ? 2.250 14.840 7.632 1.00 72.38 154 GLY A C 1
ATOM 1275 O O . GLY A 1 154 ? 3.267 14.836 8.317 1.00 72.38 154 GLY A O 1
ATOM 1276 N N . ARG A 1 155 ? 2.096 14.041 6.569 1.00 78.56 155 ARG A N 1
ATOM 1277 C CA . ARG A 1 155 ? 3.177 13.199 6.032 1.00 78.56 155 ARG A CA 1
ATOM 1278 C C . ARG A 1 155 ? 4.088 14.029 5.124 1.00 78.56 155 ARG A C 1
ATOM 1280 O O . ARG A 1 155 ? 3.586 14.765 4.277 1.00 78.56 155 ARG A O 1
ATOM 1287 N N . GLU A 1 156 ? 5.400 13.894 5.299 1.00 72.19 156 GLU A N 1
ATOM 1288 C CA . GLU A 1 156 ? 6.402 14.564 4.455 1.00 72.19 156 GLU A CA 1
ATOM 1289 C C . GLU A 1 156 ? 6.714 13.755 3.186 1.00 72.19 156 GLU A C 1
ATOM 1291 O O . GLU A 1 156 ? 6.820 14.333 2.104 1.00 72.19 156 GLU A O 1
ATOM 1296 N N . ASP A 1 157 ? 6.764 12.425 3.295 1.00 76.62 157 ASP A N 1
ATOM 1297 C CA . ASP A 1 157 ? 7.054 11.532 2.171 1.00 76.62 157 ASP A CA 1
ATOM 1298 C C . ASP A 1 157 ? 5.818 11.220 1.317 1.00 76.62 157 ASP A C 1
ATOM 1300 O O . ASP A 1 157 ? 4.707 11.025 1.823 1.00 76.62 157 ASP A O 1
ATOM 1304 N N . SER A 1 158 ? 6.011 11.106 0.004 1.00 82.94 158 SER A N 1
ATOM 1305 C CA . SER A 1 158 ? 4.960 10.700 -0.931 1.00 82.94 158 SER A CA 1
ATOM 1306 C C . SER A 1 158 ? 5.022 9.211 -1.243 1.00 82.94 158 SER A C 1
ATOM 1308 O O . SER A 1 158 ? 6.106 8.685 -1.474 1.00 82.94 158 SER A O 1
ATOM 1310 N N . LEU A 1 159 ? 3.860 8.569 -1.354 1.00 88.94 159 LEU A N 1
ATOM 1311 C CA . LEU A 1 159 ? 3.773 7.210 -1.892 1.00 88.94 159 LEU A CA 1
ATOM 1312 C C . LEU A 1 159 ? 3.832 7.218 -3.420 1.00 88.94 159 LEU A C 1
ATOM 1314 O O . LEU A 1 159 ? 3.278 8.116 -4.068 1.00 88.94 159 LEU A O 1
ATOM 1318 N N . SER A 1 160 ? 4.423 6.174 -3.987 1.00 86.56 160 SER A N 1
ATOM 1319 C CA . SER A 1 160 ? 4.458 5.929 -5.429 1.00 86.56 160 SER A CA 1
ATOM 1320 C C . SER A 1 160 ? 3.297 5.043 -5.866 1.00 86.56 160 SER A C 1
ATOM 1322 O O . SER A 1 160 ? 2.757 4.233 -5.112 1.00 86.56 160 SER A O 1
ATOM 1324 N N . LYS A 1 161 ? 2.908 5.164 -7.136 1.00 87.06 161 LYS A N 1
ATOM 1325 C CA . LYS A 1 161 ? 1.948 4.239 -7.740 1.00 87.06 161 LYS A CA 1
ATOM 1326 C C . LYS A 1 161 ? 2.489 2.801 -7.656 1.00 87.06 161 LYS A C 1
ATOM 1328 O O . LYS A 1 161 ? 3.673 2.578 -7.868 1.00 87.06 161 LYS A O 1
ATOM 1333 N N . ASN A 1 162 ? 1.597 1.845 -7.405 1.00 86.88 162 ASN A N 1
ATOM 1334 C CA . ASN A 1 162 ? 1.856 0.408 -7.247 1.00 86.88 162 ASN A CA 1
ATOM 1335 C C . ASN A 1 162 ? 2.612 -0.021 -5.984 1.00 86.88 162 ASN A C 1
ATOM 1337 O O . ASN A 1 162 ? 2.851 -1.216 -5.832 1.00 86.88 162 ASN A O 1
ATOM 1341 N N . GLU A 1 163 ? 2.948 0.888 -5.071 1.00 92.06 163 GLU A N 1
ATOM 1342 C CA . GLU A 1 163 ? 3.369 0.485 -3.726 1.00 92.06 163 GLU A CA 1
ATOM 1343 C C . GLU A 1 163 ? 2.211 -0.207 -2.994 1.00 92.06 163 GLU A C 1
ATOM 1345 O O . GLU A 1 163 ? 1.032 0.081 -3.260 1.00 92.06 163 GLU A O 1
ATOM 1350 N N . LEU A 1 164 ? 2.548 -1.116 -2.073 1.00 96.00 164 LEU A N 1
ATOM 1351 C CA . LEU A 1 164 ? 1.580 -1.630 -1.106 1.00 96.00 164 LEU A CA 1
ATOM 1352 C C . LEU A 1 164 ? 1.686 -0.853 0.197 1.00 96.00 164 LEU A C 1
ATOM 1354 O O . LEU A 1 164 ? 2.767 -0.478 0.637 1.00 96.00 164 LEU A O 1
ATOM 1358 N N . VAL A 1 165 ? 0.540 -0.664 0.831 1.00 97.12 165 VAL A N 1
ATOM 1359 C CA . VAL A 1 165 ? 0.387 -0.030 2.132 1.00 97.12 165 VAL A CA 1
ATOM 1360 C C . VAL A 1 165 ? -0.416 -0.983 3.002 1.00 97.12 165 VAL A C 1
ATOM 1362 O O . VAL A 1 165 ? -1.570 -1.281 2.696 1.00 97.12 165 VAL A O 1
ATOM 1365 N N . ILE A 1 166 ? 0.177 -1.463 4.087 1.00 98.00 166 ILE A N 1
ATOM 1366 C CA . ILE A 1 166 ? -0.505 -2.257 5.106 1.00 98.00 166 ILE A CA 1
ATOM 1367 C C . ILE A 1 166 ? -0.864 -1.322 6.255 1.00 98.00 166 ILE A C 1
ATOM 1369 O O . ILE A 1 166 ? -0.014 -0.612 6.788 1.00 98.00 166 ILE A O 1
ATOM 1373 N N . GLY A 1 167 ? -2.136 -1.292 6.635 1.00 96.94 167 GLY A N 1
ATOM 1374 C CA . GLY A 1 167 ? -2.592 -0.446 7.732 1.00 96.94 167 GLY A CA 1
ATOM 1375 C C . GLY A 1 167 ? -4.088 -0.214 7.698 1.00 96.94 167 GLY A C 1
ATOM 1376 O O . GLY A 1 167 ? -4.841 -1.008 7.134 1.00 96.94 167 GLY A O 1
ATOM 1377 N N . MET A 1 168 ? -4.539 0.865 8.330 1.00 96.00 168 MET A N 1
ATOM 1378 C CA . MET A 1 168 ? -5.961 1.137 8.503 1.00 96.00 168 MET A CA 1
ATOM 1379 C C . MET A 1 168 ? -6.317 2.567 8.133 1.00 96.00 168 MET A C 1
ATOM 1381 O O . MET A 1 168 ? -5.641 3.523 8.515 1.00 96.00 168 MET A O 1
ATOM 1385 N N . PHE A 1 169 ? -7.452 2.708 7.449 1.00 96.31 169 PHE A N 1
ATOM 1386 C CA . PHE A 1 169 ? -8.026 4.000 7.116 1.00 96.31 169 PHE A CA 1
ATOM 1387 C C . PHE A 1 169 ? -9.374 4.195 7.809 1.00 96.31 169 PHE A C 1
ATOM 1389 O O . PHE A 1 169 ? -10.231 3.302 7.845 1.00 96.31 169 PHE A O 1
ATOM 1396 N N . VAL A 1 170 ? -9.588 5.398 8.333 1.00 95.44 170 VAL A N 1
ATOM 1397 C CA . VAL A 1 170 ? -10.825 5.779 9.017 1.00 95.44 170 VAL A CA 1
ATOM 1398 C C . VAL A 1 170 ? -11.521 6.950 8.321 1.00 95.44 170 VAL A C 1
ATOM 1400 O O . VAL A 1 170 ? -10.845 7.822 7.771 1.00 95.44 170 VAL A O 1
ATOM 1403 N N . PRO A 1 171 ? -12.867 6.997 8.312 1.00 92.50 171 PRO A N 1
ATOM 1404 C CA . PRO A 1 171 ? -13.615 8.082 7.683 1.00 92.50 171 PRO A CA 1
ATOM 1405 C C . PRO A 1 171 ? -13.226 9.479 8.182 1.00 92.50 171 PRO A C 1
ATOM 1407 O O . PRO A 1 171 ? -13.150 9.728 9.386 1.00 92.50 171 PRO A O 1
ATOM 1410 N N . PHE A 1 172 ? -13.038 10.403 7.235 1.00 89.50 172 PHE A N 1
ATOM 1411 C CA . PHE A 1 172 ? -12.801 11.824 7.481 1.00 89.50 172 PHE A CA 1
ATOM 1412 C C . PHE A 1 172 ? -13.322 12.662 6.305 1.00 89.50 172 PHE A C 1
ATOM 1414 O O . PHE A 1 172 ? -12.763 12.677 5.205 1.00 89.50 172 PHE A O 1
ATOM 1421 N N . LYS A 1 173 ? -14.411 13.403 6.532 1.00 87.25 173 LYS A N 1
ATOM 1422 C CA . LYS A 1 173 ? -15.119 14.174 5.492 1.00 87.25 173 LYS A CA 1
ATOM 1423 C C . LYS A 1 173 ? -15.557 13.274 4.321 1.00 87.25 173 LYS A C 1
ATOM 1425 O O . LYS A 1 173 ? -16.339 12.357 4.518 1.00 87.25 173 LYS A O 1
ATOM 1430 N N . GLN A 1 174 ? -15.108 13.580 3.101 1.00 86.62 174 GLN A N 1
ATOM 1431 C CA . GLN A 1 174 ? -15.416 12.847 1.863 1.00 86.62 174 GLN A CA 1
ATOM 1432 C C . GLN A 1 174 ? -14.295 11.869 1.467 1.00 86.62 174 GLN A C 1
ATOM 1434 O O . GLN A 1 174 ? -14.266 11.379 0.339 1.00 86.62 174 GLN A O 1
ATOM 1439 N N . ALA A 1 175 ? -13.328 11.659 2.355 1.00 91.56 175 ALA A N 1
ATOM 1440 C CA . ALA A 1 175 ? -12.198 10.765 2.173 1.00 91.56 175 ALA A CA 1
ATOM 1441 C C . ALA A 1 175 ? -12.036 9.909 3.437 1.00 91.56 175 ALA A C 1
ATOM 1443 O O . ALA A 1 175 ? -12.854 9.955 4.363 1.00 91.56 175 ALA A O 1
ATOM 1444 N N . LYS A 1 176 ? -10.968 9.129 3.474 1.00 94.81 176 LYS A N 1
ATOM 1445 C CA . LYS A 1 176 ? -10.444 8.528 4.689 1.00 94.81 176 LYS A CA 1
ATOM 1446 C C . LYS A 1 176 ? -9.079 9.118 5.013 1.00 94.81 176 LYS A C 1
ATOM 1448 O O . LYS A 1 176 ? -8.426 9.704 4.152 1.00 94.81 176 LYS A O 1
ATOM 1453 N N . VAL A 1 177 ? -8.660 8.962 6.256 1.00 94.38 177 VAL A N 1
ATOM 1454 C CA . VAL A 1 177 ? -7.316 9.308 6.726 1.00 94.38 177 VAL A CA 1
ATOM 1455 C C . VAL A 1 177 ? -6.678 8.082 7.347 1.00 94.38 177 VAL A C 1
ATOM 1457 O O . VAL A 1 177 ? -7.384 7.171 7.786 1.00 94.38 177 VAL A O 1
ATOM 1460 N N . VAL A 1 178 ? -5.351 8.063 7.383 1.00 94.44 178 VAL A N 1
ATOM 1461 C CA . VAL A 1 178 ? -4.608 7.028 8.103 1.00 94.44 178 VAL A CA 1
ATOM 1462 C C . VAL A 1 178 ? -4.963 7.056 9.580 1.00 94.44 178 VAL A C 1
ATOM 1464 O O . VAL A 1 178 ? -5.128 8.126 10.172 1.00 94.44 178 VAL A O 1
ATOM 1467 N N . PHE A 1 179 ? -5.127 5.869 10.150 1.00 94.88 179 PHE A N 1
ATOM 1468 C CA . PHE A 1 179 ? -5.213 5.687 11.584 1.00 94.88 179 PHE A CA 1
ATOM 1469 C C . PHE A 1 179 ? -3.832 5.311 12.120 1.00 94.88 179 PHE A C 1
ATOM 1471 O O . PHE A 1 179 ? -3.365 4.205 11.865 1.00 94.88 179 PHE A O 1
ATOM 1478 N N . MET A 1 180 ? -3.208 6.225 12.864 1.00 90.75 180 MET A N 1
ATOM 1479 C CA . MET A 1 180 ? -1.840 6.114 13.387 1.00 90.75 180 MET A CA 1
ATOM 1480 C C . MET A 1 180 ? -0.760 6.005 12.299 1.00 90.75 180 MET A C 1
ATOM 1482 O O . MET A 1 180 ? -0.287 7.031 11.814 1.00 90.75 180 MET A O 1
ATOM 1486 N N . SER A 1 181 ? -0.371 4.790 11.929 1.00 89.19 181 SER A N 1
ATOM 1487 C CA . SER A 1 181 ? 0.777 4.475 11.076 1.00 89.19 181 SER A CA 1
ATOM 1488 C C . SER A 1 181 ? 0.397 3.448 10.005 1.00 89.19 181 SER A C 1
ATOM 1490 O O . SER A 1 181 ? -0.655 2.801 10.054 1.00 89.19 181 SER A O 1
ATOM 1492 N N . THR A 1 182 ? 1.252 3.332 8.992 1.00 94.56 182 THR A N 1
ATOM 1493 C CA . THR A 1 182 ? 1.178 2.321 7.934 1.00 94.56 182 THR A CA 1
ATOM 1494 C C . THR A 1 182 ? 2.548 1.676 7.756 1.00 94.56 182 THR A C 1
ATOM 1496 O O . THR A 1 182 ? 3.554 2.280 8.112 1.00 94.56 182 THR A O 1
ATOM 1499 N N . PHE A 1 183 ? 2.577 0.465 7.200 1.00 95.31 183 PHE A N 1
ATOM 1500 C CA . PHE A 1 183 ? 3.795 -0.199 6.746 1.00 95.31 183 PHE A CA 1
ATOM 1501 C C . PHE A 1 183 ? 3.766 -0.313 5.225 1.00 95.31 183 PHE A C 1
ATOM 1503 O O . PHE A 1 183 ? 2.846 -0.902 4.654 1.00 95.31 183 PHE A O 1
ATOM 1510 N N . GLU A 1 184 ? 4.744 0.279 4.558 1.00 94.81 184 GLU A N 1
ATOM 1511 C CA . GLU A 1 184 ? 4.830 0.301 3.104 1.00 94.81 184 GLU A CA 1
ATOM 1512 C C . GLU A 1 184 ? 5.714 -0.822 2.550 1.00 94.81 184 GLU A C 1
ATOM 1514 O O . GLU A 1 184 ? 6.707 -1.223 3.154 1.00 94.81 184 GLU A O 1
ATOM 1519 N N . ARG A 1 185 ? 5.367 -1.306 1.354 1.00 93.31 185 ARG A N 1
ATOM 1520 C CA . ARG A 1 185 ? 6.218 -2.174 0.533 1.00 93.31 185 ARG A CA 1
ATOM 1521 C C . ARG A 1 185 ? 6.482 -1.487 -0.794 1.00 93.31 185 ARG A C 1
ATOM 1523 O O . ARG A 1 185 ? 5.551 -0.987 -1.440 1.00 93.31 185 ARG A O 1
ATOM 1530 N N . GLY A 1 186 ? 7.742 -1.504 -1.211 1.00 88.00 186 GLY A N 1
ATOM 1531 C CA . GLY A 1 186 ? 8.156 -0.951 -2.490 1.00 88.00 186 GLY A CA 1
ATOM 1532 C C . GLY A 1 186 ? 7.483 -1.670 -3.658 1.00 88.00 186 GLY A C 1
ATOM 1533 O O . GLY A 1 186 ? 6.991 -2.790 -3.538 1.00 88.00 186 GLY A O 1
ATOM 1534 N N . VAL A 1 187 ? 7.488 -1.041 -4.832 1.00 85.00 187 VAL A N 1
ATOM 1535 C CA . VAL A 1 187 ? 6.786 -1.570 -6.014 1.00 85.00 187 VAL A CA 1
ATOM 1536 C C . VAL A 1 187 ? 7.254 -2.978 -6.418 1.00 85.00 187 VAL A C 1
ATOM 1538 O O . VAL A 1 187 ? 6.452 -3.797 -6.863 1.00 85.00 187 VAL A O 1
ATOM 1541 N N . LEU A 1 188 ? 8.545 -3.288 -6.262 1.00 80.31 188 LEU A N 1
ATOM 1542 C CA . LEU A 1 188 ? 9.062 -4.628 -6.552 1.00 80.31 188 LEU A CA 1
ATOM 1543 C C . LEU A 1 188 ? 8.553 -5.673 -5.571 1.00 80.31 188 LEU A C 1
ATOM 1545 O O . LEU A 1 188 ? 8.063 -6.723 -5.982 1.00 80.31 188 LEU A O 1
ATOM 1549 N N . GLU A 1 189 ? 8.603 -5.353 -4.286 1.00 87.88 189 GLU A N 1
ATOM 1550 C CA . GLU A 1 189 ? 8.061 -6.214 -3.245 1.00 87.88 189 GLU A CA 1
ATOM 1551 C C . GLU A 1 189 ? 6.568 -6.455 -3.461 1.00 87.88 189 GLU A C 1
ATOM 1553 O O . GLU A 1 189 ? 6.118 -7.594 -3.389 1.00 87.88 189 GLU A O 1
ATOM 1558 N N . ALA A 1 190 ? 5.824 -5.405 -3.819 1.00 88.69 190 ALA A N 1
ATOM 1559 C CA . ALA A 1 190 ? 4.407 -5.475 -4.149 1.00 88.69 190 ALA A CA 1
ATOM 1560 C C . ALA A 1 190 ? 4.108 -6.502 -5.247 1.00 88.69 190 ALA A C 1
ATOM 1562 O O . ALA A 1 190 ? 3.236 -7.351 -5.081 1.00 88.69 190 ALA A O 1
ATOM 1563 N N . ILE A 1 191 ? 4.846 -6.452 -6.356 1.00 84.38 191 ILE A N 1
ATOM 1564 C CA . ILE A 1 191 ? 4.639 -7.359 -7.492 1.00 84.38 191 ILE A CA 1
ATOM 1565 C C . ILE A 1 191 ? 4.976 -8.801 -7.117 1.00 84.38 191 ILE A C 1
ATOM 1567 O O . ILE A 1 191 ? 4.211 -9.711 -7.427 1.00 84.38 191 ILE A O 1
ATOM 1571 N N . ARG A 1 192 ? 6.080 -9.022 -6.398 1.00 85.12 192 ARG A N 1
ATOM 1572 C CA . ARG A 1 192 ? 6.464 -10.373 -5.965 1.00 85.12 192 ARG A CA 1
ATOM 1573 C C . ARG A 1 192 ? 5.502 -10.960 -4.945 1.00 85.12 192 ARG A C 1
ATOM 1575 O O . ARG A 1 192 ? 5.210 -12.152 -5.002 1.00 85.12 192 ARG A O 1
ATOM 1582 N N . LEU A 1 193 ? 4.987 -10.131 -4.043 1.00 90.38 193 LEU A N 1
ATOM 1583 C CA . LEU A 1 193 ? 3.914 -10.509 -3.130 1.00 90.38 193 LEU A CA 1
ATOM 1584 C C . LEU A 1 193 ? 2.646 -10.894 -3.900 1.00 90.38 193 LEU A C 1
ATOM 1586 O O . LEU A 1 193 ? 2.054 -11.927 -3.597 1.00 90.38 193 LEU A O 1
ATOM 1590 N N . GLU A 1 194 ? 2.258 -10.120 -4.919 1.00 88.00 194 GLU A N 1
ATOM 1591 C CA . GLU A 1 194 ? 1.122 -10.448 -5.792 1.00 88.00 194 GLU A CA 1
ATOM 1592 C C . GLU A 1 194 ? 1.287 -11.812 -6.461 1.00 88.00 194 GLU A C 1
ATOM 1594 O O . GLU A 1 194 ? 0.377 -12.633 -6.378 1.00 88.00 194 GLU A O 1
ATOM 1599 N N . GLU A 1 195 ? 2.442 -12.084 -7.067 1.00 85.69 195 GLU A N 1
ATOM 1600 C CA . GLU A 1 195 ? 2.729 -13.360 -7.733 1.00 85.69 195 GLU A CA 1
ATOM 1601 C C . GLU A 1 195 ? 2.706 -14.540 -6.758 1.00 85.69 195 GLU A C 1
ATOM 1603 O O . GLU A 1 195 ? 2.006 -15.528 -6.993 1.00 85.69 195 GLU A O 1
ATOM 1608 N N . LYS A 1 196 ? 3.432 -14.430 -5.636 1.00 87.19 196 LYS A N 1
ATOM 1609 C CA . LYS A 1 196 ? 3.552 -15.512 -4.644 1.00 87.19 196 LYS A CA 1
ATOM 1610 C C . LYS A 1 196 ? 2.208 -15.841 -3.994 1.00 87.19 196 LYS A C 1
ATOM 1612 O O . LYS A 1 196 ? 1.951 -16.999 -3.673 1.00 87.19 196 LYS A O 1
ATOM 1617 N N . LEU A 1 197 ? 1.342 -14.844 -3.820 1.00 87.94 197 LEU A N 1
ATOM 1618 C CA . LEU A 1 197 ? 0.034 -15.020 -3.193 1.00 87.94 197 LEU A CA 1
ATOM 1619 C C . LEU A 1 197 ? -1.098 -15.288 -4.197 1.00 87.94 197 LEU A C 1
ATOM 1621 O O . LEU A 1 197 ? -2.188 -15.689 -3.784 1.00 87.94 197 LEU A O 1
ATOM 1625 N N . ALA A 1 198 ? -0.865 -15.118 -5.503 1.00 85.75 198 ALA A N 1
ATOM 1626 C CA . ALA A 1 198 ? -1.885 -15.308 -6.533 1.00 85.75 198 ALA A CA 1
ATOM 1627 C C . ALA A 1 198 ? -2.487 -16.719 -6.500 1.00 85.75 198 ALA A C 1
ATOM 1629 O O . ALA A 1 198 ? -3.708 -16.870 -6.526 1.00 85.75 198 ALA A O 1
ATOM 1630 N N . GLU A 1 199 ? -1.651 -17.757 -6.402 1.00 82.75 199 GLU A N 1
ATOM 1631 C CA . GLU A 1 199 ? -2.126 -19.146 -6.361 1.00 82.75 199 GLU A CA 1
ATOM 1632 C C . GLU A 1 199 ? -2.894 -19.475 -5.075 1.00 82.75 199 GLU A C 1
ATOM 1634 O O . GLU A 1 199 ? -3.865 -20.239 -5.111 1.00 82.75 199 GLU A O 1
ATOM 1639 N N . GLU A 1 200 ? -2.462 -18.901 -3.948 1.00 85.12 200 GLU A N 1
ATOM 1640 C CA . GLU A 1 200 ? -3.113 -19.071 -2.648 1.00 85.12 200 GLU A CA 1
ATOM 1641 C C . GLU A 1 200 ? -4.524 -18.470 -2.678 1.00 85.12 200 GLU A C 1
ATOM 1643 O O . GLU A 1 200 ? -5.493 -19.119 -2.277 1.00 85.12 200 GLU A O 1
ATOM 1648 N N . PHE A 1 201 ? -4.657 -17.258 -3.220 1.00 85.56 201 PHE A N 1
ATOM 1649 C CA . PHE A 1 201 ? -5.914 -16.514 -3.224 1.00 85.56 201 PHE A CA 1
ATOM 1650 C C . PHE A 1 201 ? -6.844 -16.865 -4.387 1.00 85.56 201 PHE A C 1
ATOM 1652 O O . PHE A 1 201 ? -8.051 -16.682 -4.264 1.00 85.56 201 PHE A O 1
ATOM 1659 N N . ALA A 1 202 ? -6.348 -17.465 -5.474 1.00 84.69 202 ALA A N 1
ATOM 1660 C CA . ALA A 1 202 ? -7.182 -17.894 -6.603 1.00 84.69 202 ALA A CA 1
ATOM 1661 C C . ALA A 1 202 ? -8.275 -18.914 -6.222 1.00 84.69 202 ALA A C 1
ATOM 1663 O O . ALA A 1 202 ? -9.230 -19.114 -6.974 1.00 84.69 202 ALA A O 1
ATOM 1664 N N . LYS A 1 203 ? -8.134 -19.589 -5.076 1.00 82.81 203 LYS A N 1
ATOM 1665 C CA . LYS A 1 203 ? -9.041 -20.654 -4.614 1.00 82.81 203 LYS A CA 1
ATOM 1666 C C . LYS A 1 203 ? -9.987 -20.212 -3.497 1.00 82.81 203 LYS A C 1
ATOM 1668 O O . LYS A 1 203 ? -10.773 -21.035 -3.029 1.00 82.81 203 LYS A O 1
ATOM 1673 N N . VAL A 1 204 ? -9.902 -18.959 -3.055 1.00 86.00 204 VAL A N 1
ATOM 1674 C CA . VAL A 1 204 ? -10.625 -18.457 -1.883 1.00 86.00 204 VAL A CA 1
ATOM 1675 C C . VAL A 1 204 ? -11.402 -17.207 -2.269 1.00 86.00 204 VAL A C 1
ATOM 1677 O O . VAL A 1 204 ? -10.854 -16.278 -2.853 1.00 86.00 204 VAL A O 1
ATOM 1680 N N . GLU A 1 205 ? -12.689 -17.171 -1.933 1.00 87.31 205 GLU A N 1
ATOM 1681 C CA . GLU A 1 205 ? -13.454 -15.929 -1.991 1.00 87.31 205 GLU A CA 1
ATOM 1682 C C . GLU A 1 205 ? -13.056 -15.064 -0.793 1.00 87.31 205 GLU A C 1
ATOM 1684 O O . GLU A 1 205 ? -13.244 -15.463 0.358 1.00 87.31 205 GLU A O 1
ATOM 1689 N N . ILE A 1 206 ? -12.454 -13.906 -1.066 1.00 90.00 206 ILE A N 1
ATOM 1690 C CA . ILE A 1 206 ? -11.956 -13.007 -0.028 1.00 90.00 206 ILE A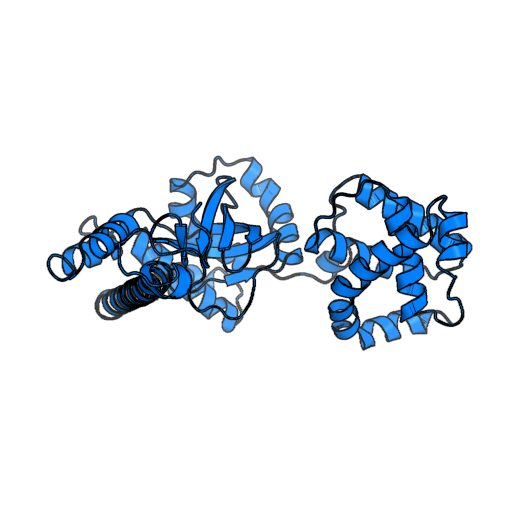 CA 1
ATOM 1691 C C . ILE A 1 206 ? -12.902 -11.817 0.098 1.00 90.00 206 ILE A C 1
ATOM 1693 O O . ILE A 1 206 ? -12.904 -10.912 -0.735 1.00 90.00 206 ILE A O 1
ATOM 1697 N N . ASP A 1 207 ? -13.695 -11.822 1.165 1.00 92.62 207 ASP A N 1
ATOM 1698 C CA . ASP A 1 207 ? -14.551 -10.709 1.560 1.00 92.62 207 ASP A CA 1
ATOM 1699 C C . ASP A 1 207 ? -14.015 -9.999 2.818 1.00 92.62 207 ASP A C 1
ATOM 1701 O O . ASP A 1 207 ? -13.012 -10.388 3.426 1.00 92.62 207 ASP A O 1
ATOM 1705 N N . SER A 1 208 ? -14.707 -8.939 3.241 1.00 92.75 208 SER A N 1
ATOM 1706 C CA . SER A 1 208 ? -14.333 -8.187 4.447 1.00 92.75 208 SER A CA 1
ATOM 1707 C C . SER A 1 208 ? -14.306 -9.037 5.726 1.00 92.75 208 SER A C 1
ATOM 1709 O O . SER A 1 208 ? -13.528 -8.742 6.635 1.00 92.75 208 SER A O 1
ATOM 1711 N N . ALA A 1 209 ? -15.126 -10.090 5.821 1.00 94.06 209 ALA A N 1
ATOM 1712 C CA . ALA A 1 209 ? -15.164 -10.964 6.988 1.00 94.06 209 ALA A CA 1
ATOM 1713 C C . ALA A 1 209 ? -13.944 -11.894 7.014 1.00 94.06 209 ALA A C 1
ATOM 1715 O O . ALA A 1 209 ? -13.338 -12.069 8.073 1.00 94.06 209 ALA A O 1
ATOM 1716 N N . TYR A 1 210 ? -13.541 -12.423 5.857 1.00 95.12 210 TYR A N 1
ATOM 1717 C CA . TYR A 1 210 ? -12.313 -13.196 5.707 1.00 95.12 210 TYR A CA 1
ATOM 1718 C C . TYR A 1 210 ? -11.087 -12.358 6.063 1.00 95.12 210 TYR A C 1
ATOM 1720 O O . TYR A 1 210 ? -10.278 -12.793 6.880 1.00 95.12 210 TYR A O 1
ATOM 1728 N N . ILE A 1 211 ? -10.979 -11.137 5.522 1.00 95.56 211 ILE A N 1
ATOM 1729 C CA . ILE A 1 211 ? -9.855 -10.235 5.818 1.00 95.56 211 ILE A CA 1
ATOM 1730 C C . ILE A 1 211 ? -9.790 -9.978 7.318 1.00 95.56 211 ILE A C 1
ATOM 1732 O O . ILE A 1 211 ? -8.759 -10.211 7.932 1.00 95.56 211 ILE A O 1
ATOM 1736 N N . ARG A 1 212 ? -10.906 -9.597 7.944 1.00 96.00 212 ARG A N 1
ATOM 1737 C CA . ARG A 1 212 ? -10.983 -9.412 9.399 1.00 96.00 212 ARG A CA 1
ATOM 1738 C C . ARG A 1 212 ? -10.557 -10.651 10.178 1.00 96.00 212 ARG A C 1
ATOM 1740 O O . ARG A 1 212 ? -9.891 -10.516 11.194 1.00 96.00 212 ARG A O 1
ATOM 1747 N N . ALA A 1 213 ? -10.933 -11.848 9.746 1.00 96.06 213 ALA A N 1
ATOM 1748 C CA . ALA A 1 213 ? -10.580 -13.073 10.456 1.00 96.06 213 ALA A CA 1
ATOM 1749 C C . ALA A 1 213 ? -9.105 -13.466 10.275 1.00 96.06 213 ALA A C 1
ATOM 1751 O O . ALA A 1 213 ? -8.513 -14.014 11.202 1.00 96.06 213 ALA A O 1
ATOM 1752 N N . GLN A 1 214 ? -8.536 -13.212 9.095 1.00 96.50 214 GLN A N 1
ATOM 1753 C CA . GLN A 1 214 ? -7.207 -13.681 8.685 1.00 96.50 214 GLN A CA 1
ATOM 1754 C C . GLN A 1 214 ? -6.151 -12.572 8.645 1.00 96.50 214 GLN A C 1
ATOM 1756 O O . GLN A 1 214 ? -5.016 -12.828 8.254 1.00 96.50 214 GLN A O 1
ATOM 1761 N N . PHE A 1 215 ? -6.493 -11.342 9.034 1.00 97.81 215 PHE A N 1
ATOM 1762 C CA . PHE A 1 215 ? -5.589 -10.200 8.923 1.00 97.81 215 PHE A CA 1
ATOM 1763 C C . PHE A 1 215 ? -4.223 -10.431 9.589 1.00 97.81 215 PHE A C 1
ATOM 1765 O O . PHE A 1 215 ? -3.235 -10.097 8.943 1.00 97.81 215 PHE A O 1
ATOM 1772 N N . PRO A 1 216 ? -4.100 -11.025 10.796 1.00 98.12 216 PRO A N 1
ATOM 1773 C CA . PRO A 1 216 ? -2.789 -11.310 11.382 1.00 98.12 216 PRO A CA 1
ATOM 1774 C C . PRO A 1 216 ? -1.895 -12.165 10.476 1.00 98.12 216 PRO A C 1
ATOM 1776 O O . PRO A 1 216 ? -0.733 -11.835 10.264 1.00 98.12 216 PRO A O 1
ATOM 1779 N N . GLU A 1 217 ? -2.439 -13.239 9.902 1.00 96.56 217 GLU A N 1
ATOM 1780 C CA . GLU A 1 217 ? -1.729 -14.098 8.957 1.00 96.56 217 GLU A CA 1
ATOM 1781 C C . GLU A 1 217 ? -1.398 -13.373 7.643 1.00 96.56 217 GLU A C 1
ATOM 1783 O O . GLU A 1 217 ? -0.280 -13.491 7.143 1.00 96.56 217 GLU A O 1
ATOM 1788 N N . LEU A 1 218 ? -2.346 -12.607 7.091 1.00 95.75 218 LEU A N 1
ATOM 1789 C CA . LEU A 1 218 ? -2.159 -11.854 5.847 1.00 95.75 218 LEU A CA 1
ATOM 1790 C C . LEU A 1 218 ? -1.098 -10.758 6.001 1.00 95.75 218 LEU A C 1
ATOM 1792 O O . LEU A 1 218 ? -0.185 -10.666 5.185 1.00 95.75 218 LEU A O 1
ATOM 1796 N N . ALA A 1 219 ? -1.195 -9.946 7.054 1.00 97.19 219 ALA A N 1
ATOM 1797 C CA . ALA A 1 219 ? -0.252 -8.874 7.340 1.00 97.19 219 ALA A CA 1
ATOM 1798 C C . ALA A 1 219 ? 1.134 -9.427 7.677 1.00 97.19 219 ALA A C 1
ATOM 1800 O O . ALA A 1 219 ? 2.119 -8.920 7.152 1.00 97.19 219 ALA A O 1
ATOM 1801 N N . GLY A 1 220 ? 1.219 -10.500 8.470 1.00 97.06 220 GLY A N 1
ATOM 1802 C CA . GLY A 1 220 ? 2.497 -11.111 8.829 1.00 97.06 220 GLY A CA 1
ATOM 1803 C C . GLY A 1 220 ? 3.276 -11.599 7.608 1.00 97.06 220 GLY A C 1
ATOM 1804 O O . GLY A 1 220 ? 4.447 -11.265 7.475 1.0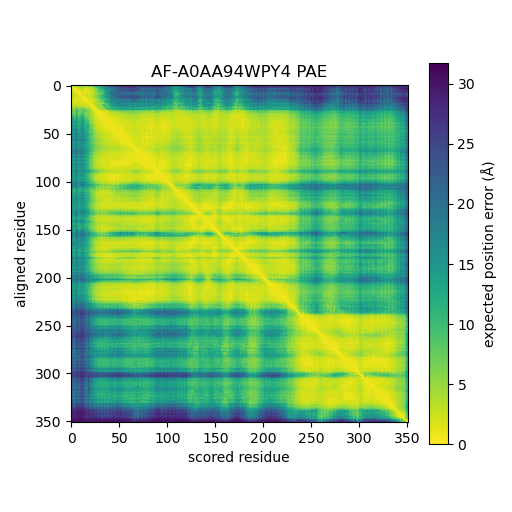0 97.06 220 GLY A O 1
ATOM 1805 N N . LYS A 1 221 ? 2.615 -12.265 6.646 1.00 95.12 221 LYS A N 1
ATOM 1806 C CA . LYS A 1 221 ? 3.243 -12.659 5.366 1.00 95.12 221 LYS A CA 1
ATOM 1807 C C . LYS A 1 221 ? 3.767 -11.458 4.572 1.00 95.12 221 LYS A C 1
ATOM 1809 O O . LYS A 1 221 ? 4.835 -11.530 3.973 1.00 95.12 221 LYS A O 1
ATOM 1814 N N . MET A 1 222 ? 3.007 -10.362 4.547 1.00 95.00 222 MET A N 1
ATOM 1815 C CA . MET A 1 222 ? 3.368 -9.157 3.793 1.00 95.00 222 MET A CA 1
ATOM 1816 C C . MET A 1 222 ? 4.540 -8.406 4.437 1.00 95.00 222 MET A C 1
ATOM 1818 O O . MET A 1 222 ? 5.385 -7.875 3.719 1.00 95.00 222 MET A O 1
ATOM 1822 N N . VAL A 1 223 ? 4.592 -8.370 5.773 1.00 96.56 223 VAL A N 1
ATOM 1823 C CA . VAL A 1 223 ? 5.674 -7.735 6.540 1.00 96.56 223 VAL A CA 1
ATOM 1824 C C . VAL A 1 223 ? 6.940 -8.594 6.528 1.00 96.56 223 VAL A C 1
ATOM 1826 O O . VAL A 1 223 ? 8.028 -8.063 6.327 1.00 96.56 223 VAL A O 1
ATOM 1829 N N . GLU A 1 224 ? 6.817 -9.914 6.692 1.00 96.00 224 GLU A N 1
ATOM 1830 C CA . GLU A 1 224 ? 7.950 -10.851 6.678 1.00 96.00 224 GLU A CA 1
ATOM 1831 C C . GLU A 1 224 ? 8.676 -10.854 5.335 1.00 96.00 224 GLU A C 1
ATOM 1833 O O . GLU A 1 224 ? 9.895 -11.000 5.309 1.00 96.00 224 GLU A O 1
ATOM 1838 N N . PHE A 1 225 ? 7.944 -10.652 4.236 1.00 93.44 225 PHE A N 1
ATOM 1839 C CA . PHE A 1 225 ? 8.481 -10.746 2.888 1.00 93.44 225 PHE A CA 1
ATOM 1840 C C . PHE A 1 225 ? 9.798 -9.984 2.718 1.00 93.44 225 PHE A C 1
ATOM 1842 O O . PHE A 1 225 ? 9.943 -8.845 3.166 1.00 93.44 225 PHE A O 1
ATOM 1849 N N . GLU A 1 226 ? 10.732 -10.612 2.019 1.00 88.62 226 GLU A N 1
ATOM 1850 C CA . GLU A 1 226 ? 11.990 -10.025 1.585 1.00 88.62 226 GLU A CA 1
ATOM 1851 C C . GLU A 1 226 ? 12.246 -10.426 0.141 1.00 88.62 226 GLU A C 1
ATOM 1853 O O . GLU A 1 226 ? 11.874 -11.524 -0.293 1.00 88.62 226 GLU A O 1
ATOM 1858 N N . LEU A 1 227 ? 12.894 -9.533 -0.601 1.00 82.81 227 LEU A N 1
ATOM 1859 C CA . LEU A 1 227 ? 13.377 -9.867 -1.931 1.00 82.81 227 LEU A CA 1
ATOM 1860 C C . LEU A 1 227 ? 14.606 -10.759 -1.808 1.00 82.81 227 LEU A C 1
ATOM 1862 O O . LEU A 1 227 ? 15.583 -10.409 -1.150 1.00 82.81 227 LEU A O 1
ATOM 1866 N N . SER A 1 228 ? 14.572 -11.904 -2.481 1.00 80.19 228 SER A N 1
ATOM 1867 C CA . SER A 1 228 ? 15.785 -12.674 -2.742 1.00 80.19 228 SER A CA 1
ATOM 1868 C C . SER A 1 228 ? 16.581 -12.063 -3.900 1.00 80.19 228 SER A C 1
ATOM 1870 O O . SER A 1 228 ? 16.035 -11.333 -4.730 1.00 80.19 228 SER A O 1
ATOM 1872 N N . GLU A 1 229 ? 17.866 -12.411 -4.015 1.00 71.19 229 GLU A N 1
ATOM 1873 C CA . GLU A 1 229 ? 18.666 -12.057 -5.198 1.00 71.19 229 GLU A CA 1
ATOM 1874 C C . GLU A 1 229 ? 17.998 -12.534 -6.500 1.00 71.19 229 GLU A C 1
ATOM 1876 O O . GLU A 1 229 ? 17.994 -11.819 -7.501 1.00 71.19 229 GLU A O 1
ATOM 1881 N N . GLU A 1 230 ? 17.366 -13.711 -6.479 1.00 74.69 230 GLU A N 1
ATOM 1882 C CA . GLU A 1 230 ? 16.633 -14.258 -7.623 1.00 74.69 230 GLU A CA 1
ATOM 1883 C C . GLU A 1 230 ? 15.398 -13.412 -7.976 1.00 74.69 230 GLU A C 1
ATOM 1885 O O . GLU A 1 230 ? 15.152 -13.141 -9.154 1.00 74.69 230 GLU A O 1
ATOM 1890 N N . ASP A 1 231 ? 14.666 -12.914 -6.970 1.00 75.94 231 ASP A N 1
ATOM 1891 C CA . ASP A 1 231 ? 13.517 -12.021 -7.175 1.00 75.94 231 ASP A CA 1
ATOM 1892 C C . ASP A 1 231 ? 13.932 -10.707 -7.864 1.00 75.94 231 ASP A C 1
ATOM 1894 O O . ASP A 1 231 ? 13.132 -10.135 -8.609 1.00 75.94 231 ASP A O 1
ATOM 1898 N N . VAL A 1 232 ? 15.164 -10.235 -7.647 1.00 69.50 232 VAL A N 1
ATOM 1899 C CA . VAL A 1 232 ? 15.718 -9.036 -8.304 1.00 69.50 232 VAL A CA 1
ATOM 1900 C C . VAL A 1 232 ? 16.269 -9.356 -9.695 1.00 69.50 232 VAL A C 1
ATOM 1902 O O . VAL A 1 232 ? 16.154 -8.538 -10.603 1.00 69.50 232 VAL A O 1
ATOM 1905 N N . GLN A 1 233 ? 16.832 -10.547 -9.902 1.00 66.00 233 GLN A N 1
ATOM 1906 C CA . GLN A 1 233 ? 17.384 -10.951 -11.199 1.00 66.00 233 GLN A CA 1
ATOM 1907 C C . GLN A 1 233 ? 16.305 -11.331 -12.223 1.00 66.00 233 GLN A C 1
ATOM 1909 O O . GLN A 1 233 ? 16.496 -11.122 -13.420 1.00 66.00 233 GLN A O 1
ATOM 1914 N N . GLN A 1 234 ? 15.166 -11.872 -11.784 1.00 70.56 234 GLN A N 1
ATOM 1915 C CA . GLN A 1 234 ? 14.118 -12.392 -12.673 1.00 70.56 234 GLN A CA 1
ATOM 1916 C C . GLN A 1 234 ? 12.908 -11.461 -12.799 1.00 70.56 234 GLN A C 1
ATOM 1918 O O . GLN A 1 234 ? 11.771 -11.923 -12.706 1.00 70.56 234 GLN A O 1
ATOM 1923 N N . LEU A 1 235 ? 13.111 -10.149 -12.937 1.00 71.38 235 LEU A N 1
ATOM 1924 C CA . LEU A 1 235 ? 11.999 -9.192 -12.905 1.00 71.38 235 LEU A CA 1
ATOM 1925 C C . LEU A 1 235 ? 10.916 -9.512 -13.951 1.00 71.38 235 LEU A C 1
ATOM 1927 O O . LEU A 1 235 ? 11.244 -9.666 -15.130 1.00 71.38 235 LEU A O 1
ATOM 1931 N N . PRO A 1 236 ? 9.637 -9.590 -13.545 1.00 66.19 236 PRO A N 1
ATOM 1932 C CA . PRO A 1 236 ? 8.569 -9.988 -14.442 1.00 66.19 236 PRO A CA 1
ATOM 1933 C C . PRO A 1 236 ? 8.302 -8.882 -15.456 1.00 66.19 236 PRO A C 1
ATOM 1935 O O . PRO A 1 236 ? 8.201 -7.700 -15.111 1.00 66.19 236 PRO A O 1
ATOM 1938 N N . VAL A 1 237 ? 8.151 -9.280 -16.714 1.00 68.62 237 VAL A N 1
ATOM 1939 C CA . VAL A 1 237 ? 7.663 -8.385 -17.756 1.00 68.62 237 VAL A CA 1
ATOM 1940 C C . VAL A 1 237 ? 6.139 -8.369 -17.673 1.00 68.62 237 VAL A C 1
ATOM 1942 O O . VAL A 1 237 ? 5.503 -9.419 -17.690 1.00 68.62 237 VAL A O 1
ATOM 1945 N N . GLN A 1 238 ? 5.541 -7.188 -17.501 1.00 68.44 238 GLN A N 1
ATOM 1946 C CA . GLN A 1 238 ? 4.128 -7.105 -17.104 1.00 68.44 238 GLN A CA 1
ATOM 1947 C C . GLN A 1 238 ? 3.157 -7.187 -18.289 1.00 68.44 238 GLN A C 1
ATOM 1949 O O . GLN A 1 238 ? 1.971 -7.445 -18.090 1.00 68.44 238 GLN A O 1
ATOM 1954 N N . ASP A 1 239 ? 3.633 -6.930 -19.511 1.00 80.25 239 ASP A N 1
ATOM 1955 C CA . ASP A 1 239 ? 2.828 -6.978 -20.729 1.00 80.25 239 ASP A CA 1
ATOM 1956 C C . ASP A 1 239 ? 3.682 -7.200 -21.994 1.00 80.25 239 ASP A C 1
ATOM 1958 O O . ASP A 1 239 ? 4.894 -6.983 -22.002 1.00 80.25 239 ASP A O 1
ATOM 1962 N N . GLU A 1 240 ? 3.029 -7.590 -23.094 1.00 87.44 240 GLU A N 1
ATOM 1963 C CA . GLU A 1 240 ? 3.696 -7.859 -24.377 1.00 87.44 240 GLU A CA 1
ATOM 1964 C C . GLU A 1 240 ? 4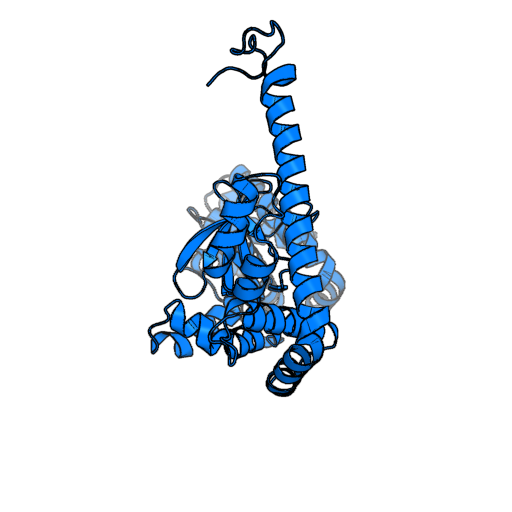.452 -6.647 -24.950 1.00 87.44 240 GLU A C 1
ATOM 1966 O O . GLU A 1 240 ? 5.406 -6.814 -25.709 1.00 87.44 240 GLU A O 1
ATOM 1971 N N . ALA A 1 241 ? 4.021 -5.413 -24.663 1.00 91.00 241 ALA A N 1
ATOM 1972 C CA . ALA A 1 241 ? 4.706 -4.230 -25.178 1.00 91.00 241 ALA A CA 1
ATOM 1973 C C . ALA A 1 241 ? 6.044 -4.024 -24.458 1.00 91.00 241 ALA A C 1
ATOM 1975 O O . ALA A 1 241 ? 7.020 -3.628 -25.094 1.00 91.00 241 ALA A O 1
ATOM 1976 N N . GLN A 1 242 ? 6.114 -4.334 -23.162 1.00 90.81 242 GLN A N 1
ATOM 1977 C CA . GLN A 1 242 ? 7.365 -4.338 -22.405 1.00 90.81 242 GLN A CA 1
ATOM 1978 C C . GLN A 1 242 ? 8.336 -5.412 -22.913 1.00 90.81 242 GLN A C 1
ATOM 1980 O O . GLN A 1 242 ? 9.528 -5.122 -23.023 1.00 90.81 242 GLN A O 1
ATOM 1985 N N . GLU A 1 243 ? 7.844 -6.601 -23.284 1.00 90.00 243 GLU A N 1
ATOM 1986 C CA . GLU A 1 243 ? 8.669 -7.664 -23.887 1.00 90.00 243 GLU A CA 1
ATOM 1987 C C . GLU A 1 243 ? 9.228 -7.220 -25.241 1.00 90.00 243 GLU A C 1
ATOM 1989 O O . GLU A 1 243 ? 10.434 -7.287 -25.476 1.00 90.00 243 GLU A O 1
ATOM 1994 N N . ARG A 1 244 ? 8.376 -6.643 -26.099 1.00 94.00 244 ARG A N 1
ATOM 1995 C CA . ARG A 1 244 ? 8.795 -6.128 -27.411 1.00 94.00 244 ARG A CA 1
ATOM 1996 C C . ARG A 1 244 ? 9.864 -5.037 -27.317 1.00 94.00 244 ARG A C 1
ATOM 1998 O O . ARG A 1 244 ? 10.705 -4.934 -28.210 1.00 94.00 244 ARG A O 1
ATOM 2005 N N . VAL A 1 245 ? 9.862 -4.219 -26.261 1.00 95.69 245 VAL A N 1
ATOM 2006 C CA . VAL A 1 245 ? 10.946 -3.251 -26.017 1.00 95.69 245 VAL A CA 1
ATOM 2007 C C . VAL A 1 245 ? 12.272 -3.967 -25.760 1.00 95.69 245 VAL A C 1
ATOM 2009 O O . VAL A 1 245 ? 13.286 -3.554 -26.326 1.00 95.69 245 VAL A O 1
ATOM 2012 N N . LEU A 1 246 ? 12.275 -5.036 -24.957 1.00 92.88 246 LEU A N 1
ATOM 2013 C CA . LEU A 1 246 ? 13.479 -5.825 -24.683 1.00 92.88 246 LEU A CA 1
ATOM 2014 C C . LEU A 1 246 ? 13.986 -6.560 -25.924 1.00 92.88 246 LEU A C 1
ATOM 2016 O O . LEU A 1 246 ? 15.196 -6.591 -26.136 1.00 92.88 246 LEU A O 1
ATOM 2020 N N . ASP A 1 247 ? 13.096 -7.067 -26.778 1.00 93.62 247 ASP A N 1
ATOM 2021 C CA . ASP A 1 247 ? 13.479 -7.688 -28.053 1.00 93.62 247 ASP A CA 1
ATOM 2022 C C . ASP A 1 247 ? 14.175 -6.682 -28.983 1.00 93.62 247 ASP A C 1
ATOM 2024 O O . ASP A 1 247 ? 15.275 -6.928 -29.485 1.00 93.62 247 ASP A O 1
ATOM 2028 N N . LEU A 1 248 ? 13.573 -5.501 -29.163 1.00 96.38 248 LEU A N 1
ATOM 2029 C CA . LEU A 1 248 ? 14.149 -4.415 -29.965 1.00 96.38 248 LEU A CA 1
ATOM 2030 C C . LEU A 1 248 ? 15.479 -3.920 -29.382 1.00 96.38 248 LEU A C 1
ATOM 2032 O O . LEU A 1 248 ? 16.426 -3.629 -30.119 1.00 96.38 248 LEU A O 1
ATOM 2036 N N . PHE A 1 249 ? 15.563 -3.837 -28.055 1.00 94.81 249 PHE A N 1
ATOM 2037 C CA . PHE A 1 249 ? 16.802 -3.533 -27.358 1.00 94.81 249 PHE A CA 1
ATOM 2038 C C . PHE A 1 249 ? 17.860 -4.616 -27.607 1.00 94.81 249 PHE A C 1
ATOM 2040 O O . PHE A 1 249 ? 18.995 -4.272 -27.928 1.00 94.81 249 PHE A O 1
ATOM 2047 N N . ALA A 1 250 ? 17.505 -5.903 -27.535 1.00 92.44 250 ALA A N 1
ATOM 2048 C CA . ALA A 1 250 ? 18.417 -7.022 -27.770 1.00 92.44 250 ALA A CA 1
ATOM 2049 C C . ALA A 1 250 ? 19.042 -6.958 -29.171 1.00 92.44 250 ALA A C 1
ATOM 2051 O O . ALA A 1 250 ? 20.252 -7.148 -29.332 1.00 92.44 250 ALA A O 1
ATOM 2052 N N . GLU A 1 251 ? 18.235 -6.647 -30.189 1.00 93.69 251 GLU A N 1
ATOM 2053 C CA . GLU A 1 251 ? 18.715 -6.451 -31.559 1.00 93.69 251 GLU A CA 1
ATOM 2054 C C . GLU A 1 251 ? 19.708 -5.285 -31.655 1.00 93.69 251 GLU A C 1
ATOM 2056 O O . GLU A 1 251 ? 20.781 -5.429 -32.253 1.00 93.69 251 GLU A O 1
ATOM 2061 N N . GLY A 1 252 ? 19.379 -4.145 -31.040 1.00 91.75 252 GLY A N 1
ATOM 2062 C CA . GLY A 1 252 ? 20.241 -2.962 -31.015 1.00 91.75 252 GLY A CA 1
ATOM 2063 C C . GLY A 1 252 ? 21.539 -3.169 -30.224 1.00 91.75 252 GLY A C 1
ATOM 2064 O O . GLY A 1 252 ? 22.605 -2.743 -30.677 1.00 91.75 252 GLY A O 1
ATOM 2065 N N . ALA A 1 253 ? 21.471 -3.873 -29.095 1.00 89.69 253 ALA A N 1
ATOM 2066 C CA . ALA A 1 253 ? 22.604 -4.236 -28.245 1.00 89.69 253 ALA A CA 1
ATOM 2067 C C . ALA A 1 253 ? 23.560 -5.201 -28.961 1.00 89.69 253 ALA A C 1
ATOM 2069 O O . ALA A 1 253 ? 24.778 -5.021 -28.930 1.00 89.69 253 ALA A O 1
ATOM 2070 N N . LYS A 1 254 ? 23.020 -6.190 -29.688 1.00 90.69 254 LYS A N 1
ATOM 2071 C CA . LYS A 1 254 ? 23.820 -7.145 -30.470 1.00 90.69 254 LYS A CA 1
ATOM 2072 C C . LYS A 1 254 ? 24.635 -6.458 -31.563 1.00 90.69 254 LYS A C 1
ATOM 2074 O O . LYS A 1 254 ? 25.793 -6.817 -31.760 1.00 90.69 254 LYS A O 1
ATOM 2079 N N . LYS A 1 255 ? 24.063 -5.471 -32.264 1.00 89.56 255 LYS A N 1
ATOM 2080 C CA . LYS A 1 255 ? 24.792 -4.692 -33.287 1.00 89.56 255 LYS A CA 1
ATOM 2081 C C . LYS A 1 255 ? 25.964 -3.905 -32.699 1.00 89.56 255 LYS A C 1
ATOM 2083 O O . LYS A 1 255 ? 26.959 -3.712 -33.389 1.00 89.56 255 LYS A O 1
ATOM 2088 N N . ARG A 1 256 ? 25.838 -3.479 -31.441 1.00 88.19 256 ARG A N 1
ATOM 2089 C CA . ARG A 1 256 ? 26.852 -2.717 -30.697 1.00 88.19 256 ARG A CA 1
ATOM 2090 C C . ARG A 1 256 ? 27.870 -3.603 -29.982 1.00 88.19 256 ARG A C 1
ATOM 2092 O O . ARG A 1 256 ? 28.869 -3.103 -29.488 1.00 88.19 256 ARG A O 1
ATOM 2099 N N . GLY A 1 257 ? 27.649 -4.918 -29.957 1.00 87.19 257 GLY A N 1
ATOM 2100 C CA . GLY A 1 257 ? 28.556 -5.864 -29.312 1.00 87.19 257 GLY A CA 1
ATOM 2101 C C . GLY A 1 257 ? 28.538 -5.780 -27.786 1.00 87.19 257 GLY A C 1
ATOM 2102 O O . GLY A 1 257 ? 29.545 -6.098 -27.159 1.00 87.19 257 GLY A O 1
ATOM 2103 N N . TYR A 1 258 ? 27.418 -5.362 -27.186 1.00 86.31 258 TYR A N 1
ATOM 2104 C CA . TYR A 1 258 ? 27.306 -5.307 -25.730 1.00 86.31 258 TYR A CA 1
ATOM 2105 C C . TYR A 1 258 ? 27.528 -6.693 -25.095 1.00 86.31 258 TYR A C 1
ATOM 2107 O O . TYR A 1 258 ? 26.988 -7.692 -25.589 1.00 86.31 258 TYR A O 1
ATOM 2115 N N . PRO A 1 259 ? 28.281 -6.778 -23.982 1.00 80.69 259 PRO A N 1
ATOM 2116 C CA . PRO A 1 259 ? 28.431 -8.016 -23.224 1.00 80.69 259 PRO A CA 1
ATOM 2117 C C . PRO A 1 259 ? 27.081 -8.558 -22.735 1.00 80.69 259 PRO A C 1
ATOM 2119 O O . PRO A 1 259 ? 26.157 -7.800 -22.450 1.00 80.69 259 PRO A O 1
ATOM 2122 N N . LYS A 1 260 ? 26.972 -9.878 -22.531 1.00 79.88 260 LYS A N 1
ATOM 2123 C CA . LYS A 1 260 ? 25.733 -10.504 -22.020 1.00 79.88 260 LYS A CA 1
ATOM 2124 C C . LYS A 1 260 ? 25.253 -9.881 -20.698 1.00 79.88 260 LYS A C 1
ATOM 2126 O O . LYS A 1 260 ? 24.058 -9.673 -20.524 1.00 79.88 260 LYS A O 1
ATOM 2131 N N . ARG A 1 261 ? 26.182 -9.528 -19.803 1.00 75.56 261 ARG A N 1
ATOM 2132 C CA . ARG A 1 261 ? 25.866 -8.880 -18.519 1.00 75.56 261 ARG A CA 1
ATOM 2133 C C . ARG A 1 261 ? 25.212 -7.504 -18.683 1.00 75.56 261 ARG A C 1
ATOM 2135 O O . ARG A 1 261 ? 24.325 -7.170 -17.910 1.00 75.56 261 ARG A O 1
ATOM 2142 N N . PHE A 1 262 ? 25.575 -6.745 -19.723 1.00 78.56 262 PHE A N 1
ATOM 2143 C CA . PHE A 1 262 ? 24.914 -5.474 -20.051 1.00 78.56 262 PHE A CA 1
ATOM 2144 C C . PHE A 1 262 ? 23.444 -5.684 -20.416 1.00 78.56 262 PHE A C 1
ATOM 2146 O O . PHE A 1 262 ? 22.599 -4.869 -20.066 1.00 78.56 262 PHE A O 1
ATOM 2153 N N . PHE A 1 263 ? 23.129 -6.784 -21.104 1.00 81.44 263 PHE A N 1
ATOM 2154 C CA . PHE A 1 263 ? 21.752 -7.112 -21.452 1.00 81.44 263 PHE A CA 1
ATOM 2155 C C . PHE A 1 263 ? 20.913 -7.461 -20.215 1.00 81.44 263 PHE A C 1
ATOM 2157 O O . PHE A 1 263 ? 19.803 -6.953 -20.066 1.00 81.44 263 PHE A O 1
ATOM 2164 N N . GLU A 1 264 ? 21.448 -8.292 -19.318 1.00 78.44 264 GLU A N 1
ATOM 2165 C CA . GLU A 1 264 ? 20.792 -8.662 -18.053 1.00 78.44 264 GLU A CA 1
ATOM 2166 C C . GLU A 1 264 ? 20.540 -7.418 -17.188 1.00 78.44 264 GLU A C 1
ATOM 2168 O O . GLU A 1 264 ? 19.425 -7.190 -16.720 1.00 78.44 264 GLU A O 1
ATOM 2173 N N . PHE A 1 265 ? 21.544 -6.547 -17.081 1.00 79.94 265 PHE A N 1
ATOM 2174 C CA . PHE A 1 265 ? 21.443 -5.292 -16.347 1.00 79.94 265 PHE A CA 1
ATOM 2175 C C . PHE A 1 265 ? 20.432 -4.310 -16.966 1.00 79.94 265 PHE A C 1
ATOM 2177 O O . PHE A 1 265 ? 19.591 -3.749 -16.265 1.00 79.94 265 PHE A O 1
ATOM 2184 N N . ALA A 1 266 ? 20.452 -4.135 -18.288 1.00 86.44 266 ALA A N 1
ATOM 2185 C CA . ALA A 1 266 ? 19.487 -3.293 -18.992 1.00 86.44 266 ALA A CA 1
ATOM 2186 C C . ALA A 1 266 ? 18.050 -3.808 -18.852 1.00 86.44 266 ALA A C 1
ATOM 2188 O O . ALA A 1 266 ? 17.125 -3.012 -18.697 1.00 86.44 266 ALA A O 1
ATOM 2189 N N . SER A 1 267 ? 17.874 -5.131 -18.871 1.00 85.31 267 SER A N 1
ATOM 2190 C CA . SER A 1 267 ? 16.576 -5.771 -18.648 1.00 85.31 267 SER A CA 1
ATOM 2191 C C . SER A 1 267 ? 16.075 -5.500 -17.233 1.00 85.31 267 SER A C 1
ATOM 2193 O O . SER A 1 267 ? 14.919 -5.128 -17.056 1.00 85.31 267 SER A O 1
ATOM 2195 N N . MET A 1 268 ? 16.961 -5.581 -16.236 1.00 82.44 268 MET A N 1
ATOM 2196 C CA . MET A 1 268 ? 16.630 -5.234 -14.856 1.00 82.44 268 MET A CA 1
ATOM 2197 C C . MET A 1 268 ? 16.188 -3.765 -14.734 1.00 82.44 268 MET A C 1
ATOM 2199 O O . MET A 1 268 ? 15.117 -3.479 -14.201 1.00 82.44 268 MET A O 1
ATOM 2203 N N . LEU A 1 269 ? 16.971 -2.825 -15.273 1.00 86.31 269 LEU A N 1
ATOM 2204 C CA . LEU A 1 269 ? 16.640 -1.396 -15.261 1.00 86.31 269 LEU A CA 1
ATOM 2205 C C . LEU A 1 269 ? 15.321 -1.092 -15.978 1.00 86.31 269 LEU A C 1
ATOM 2207 O O . LEU A 1 269 ? 14.509 -0.303 -15.489 1.00 86.31 269 LEU A O 1
ATOM 2211 N N . TRP A 1 270 ? 15.091 -1.728 -17.126 1.00 90.75 270 TRP A N 1
ATOM 2212 C CA . TRP A 1 270 ? 13.846 -1.596 -17.872 1.00 90.75 270 TRP A CA 1
ATOM 2213 C C . TRP A 1 270 ? 12.645 -2.069 -17.057 1.00 90.75 270 TRP A C 1
ATOM 2215 O O . TRP A 1 270 ? 11.646 -1.351 -16.967 1.00 90.75 270 TRP A O 1
ATOM 2225 N N . SER A 1 271 ? 12.755 -3.229 -16.411 1.00 85.19 271 SER A N 1
ATOM 2226 C CA . SER A 1 271 ? 11.694 -3.740 -15.552 1.00 85.19 271 SER A CA 1
ATOM 2227 C C . SER A 1 271 ? 11.452 -2.816 -14.358 1.00 85.19 271 SER A C 1
ATOM 2229 O O . SER A 1 271 ? 10.304 -2.454 -14.113 1.00 85.19 271 SER A O 1
ATOM 2231 N N . ILE A 1 272 ? 12.497 -2.315 -13.684 1.00 80.75 272 ILE A N 1
ATOM 2232 C CA . ILE A 1 272 ? 12.349 -1.332 -12.592 1.00 80.75 272 ILE A CA 1
ATOM 2233 C C . ILE A 1 272 ? 11.590 -0.086 -13.069 1.00 80.75 272 ILE A C 1
ATOM 2235 O O . ILE A 1 272 ? 10.666 0.373 -12.391 1.00 80.75 272 ILE A O 1
ATOM 2239 N N . TYR A 1 273 ? 11.942 0.451 -14.241 1.00 87.94 273 TYR A N 1
ATOM 2240 C CA . TYR A 1 273 ? 11.236 1.589 -14.827 1.00 87.94 273 TYR A CA 1
ATOM 2241 C C . TYR A 1 273 ? 9.759 1.269 -15.085 1.00 87.94 273 TYR A C 1
ATOM 2243 O O . TYR A 1 273 ? 8.877 2.031 -14.680 1.00 87.94 273 TYR A O 1
ATOM 2251 N N . CYS A 1 274 ? 9.475 0.133 -15.728 1.00 86.69 274 CYS A N 1
ATOM 2252 C CA . CYS A 1 274 ? 8.110 -0.285 -16.043 1.00 86.69 274 CYS A CA 1
ATOM 2253 C C . CYS A 1 274 ? 7.260 -0.463 -14.789 1.00 86.69 274 CYS A C 1
ATOM 2255 O O . CYS A 1 274 ? 6.093 -0.077 -14.762 1.00 86.69 274 CYS A O 1
ATOM 2257 N N . MET A 1 275 ? 7.862 -0.990 -13.732 1.00 78.00 275 MET A N 1
ATOM 2258 C CA . MET A 1 275 ? 7.206 -1.202 -12.455 1.00 78.00 275 MET A CA 1
ATOM 2259 C C . MET A 1 275 ? 6.845 0.120 -11.778 1.00 78.00 275 MET A C 1
ATOM 2261 O O . MET A 1 275 ? 5.684 0.312 -11.405 1.00 78.00 275 MET A O 1
ATOM 2265 N N . LYS A 1 276 ? 7.806 1.047 -11.676 1.00 77.62 276 LYS A N 1
ATOM 2266 C CA . LYS A 1 276 ? 7.597 2.357 -11.043 1.00 77.62 276 LYS A CA 1
ATOM 2267 C C . LYS A 1 276 ? 6.583 3.218 -11.797 1.00 77.62 276 LYS A C 1
ATOM 2269 O O . LYS A 1 276 ? 5.697 3.807 -11.185 1.00 77.62 276 LYS A O 1
ATOM 2274 N N . GLU A 1 277 ? 6.675 3.258 -13.124 1.00 85.38 277 GLU A N 1
ATOM 2275 C CA . GLU A 1 277 ? 5.879 4.193 -13.927 1.00 85.38 277 GLU A CA 1
ATOM 2276 C C . GLU A 1 277 ? 4.586 3.586 -14.493 1.00 85.38 277 GLU A C 1
ATOM 2278 O O . GLU A 1 277 ? 3.649 4.321 -14.822 1.00 85.38 277 GLU A O 1
ATOM 2283 N N . SER A 1 278 ? 4.499 2.257 -14.626 1.00 80.69 278 SER A N 1
ATOM 2284 C CA . SER A 1 278 ? 3.476 1.564 -15.433 1.00 80.69 278 SER A CA 1
ATOM 2285 C C . SER A 1 278 ? 3.187 2.298 -16.751 1.00 80.69 278 SER A C 1
ATOM 2287 O O . SER A 1 278 ? 2.063 2.782 -16.964 1.00 80.69 278 SER A O 1
ATOM 2289 N N . PRO A 1 279 ? 4.206 2.472 -17.611 1.00 87.50 279 PRO A N 1
ATOM 2290 C CA . PRO A 1 279 ? 4.099 3.310 -18.792 1.00 87.50 279 PRO A CA 1
ATOM 2291 C C . PRO A 1 279 ? 3.066 2.742 -19.769 1.00 87.50 279 PRO A C 1
ATOM 2293 O O . PRO A 1 279 ? 3.052 1.556 -20.078 1.00 87.50 279 PRO A O 1
ATOM 2296 N N . MET A 1 280 ? 2.224 3.608 -20.336 1.00 88.62 280 MET A N 1
ATOM 2297 C CA . MET A 1 280 ? 1.386 3.223 -21.474 1.00 88.62 280 MET A CA 1
ATOM 2298 C C . MET A 1 280 ? 2.240 3.231 -22.749 1.00 88.62 280 MET A C 1
ATOM 2300 O O . MET A 1 280 ? 2.355 4.261 -23.424 1.00 88.62 280 MET A O 1
ATOM 2304 N N . ILE A 1 281 ? 2.853 2.092 -23.070 1.00 92.62 281 ILE A N 1
ATOM 2305 C CA . ILE A 1 281 ? 3.758 1.948 -24.214 1.00 92.62 281 ILE A CA 1
ATOM 2306 C C . ILE A 1 281 ? 2.939 1.900 -25.508 1.00 92.62 281 ILE A C 1
ATOM 2308 O O . ILE A 1 281 ? 2.274 0.920 -25.818 1.00 92.62 281 ILE A O 1
ATOM 2312 N N . ARG A 1 282 ? 2.964 2.999 -26.270 1.00 91.25 282 ARG A N 1
ATOM 2313 C CA . ARG A 1 282 ? 2.310 3.095 -27.593 1.00 91.25 282 ARG A CA 1
ATOM 2314 C C . ARG A 1 282 ? 3.260 2.885 -28.768 1.00 91.25 282 ARG A C 1
ATOM 2316 O O . ARG A 1 282 ? 2.806 2.765 -29.899 1.00 91.25 282 ARG A O 1
ATOM 2323 N N . ASN A 1 283 ? 4.557 2.990 -28.509 1.00 94.00 283 ASN A N 1
ATOM 2324 C CA . ASN A 1 283 ? 5.613 2.861 -29.499 1.00 94.00 283 ASN A CA 1
ATOM 2325 C C . ASN A 1 283 ? 6.847 2.330 -28.769 1.00 94.00 283 ASN A C 1
ATOM 2327 O O . ASN A 1 283 ? 7.476 3.047 -27.986 1.00 94.00 283 ASN A O 1
ATOM 2331 N N . GLU A 1 284 ? 7.118 1.054 -28.987 1.00 96.94 284 GLU A N 1
ATOM 2332 C CA . GLU A 1 284 ? 8.163 0.274 -28.340 1.00 96.94 284 GLU A CA 1
ATOM 2333 C C . GLU A 1 284 ? 9.559 0.751 -28.778 1.00 96.94 284 GLU A C 1
ATOM 2335 O O . GLU A 1 284 ? 10.479 0.843 -27.964 1.00 96.94 284 GLU A O 1
ATOM 2340 N N . GLN A 1 285 ? 9.696 1.179 -30.038 1.00 97.69 285 GLN A N 1
ATOM 2341 C CA . GLN A 1 285 ? 10.949 1.679 -30.610 1.00 97.69 285 GLN A CA 1
ATOM 2342 C C . GLN A 1 285 ? 11.504 2.883 -29.838 1.00 97.69 285 GLN A C 1
ATOM 2344 O O . GLN A 1 285 ? 12.713 2.980 -29.628 1.00 97.69 285 GLN A O 1
ATOM 2349 N N . ASN A 1 286 ? 10.630 3.781 -29.367 1.00 97.56 286 ASN A N 1
ATOM 2350 C CA . ASN A 1 286 ? 11.030 4.936 -28.561 1.00 97.56 286 ASN A CA 1
ATOM 2351 C C . ASN A 1 286 ? 11.763 4.533 -27.278 1.00 97.56 286 ASN A C 1
ATOM 2353 O O . ASN A 1 286 ? 12.708 5.214 -26.886 1.00 97.56 286 ASN A O 1
ATOM 2357 N N . TYR A 1 287 ? 11.301 3.473 -26.615 1.00 97.19 287 TYR A N 1
ATOM 2358 C CA . TYR A 1 287 ? 11.877 3.005 -25.359 1.00 97.19 287 TYR A CA 1
ATOM 2359 C C . TYR A 1 287 ? 13.148 2.199 -25.594 1.00 97.19 287 TYR A C 1
ATOM 2361 O O . TYR A 1 287 ? 14.136 2.460 -24.917 1.00 97.19 287 TYR A O 1
ATOM 2369 N N . ALA A 1 288 ? 13.174 1.322 -26.602 1.00 96.94 288 ALA A N 1
ATOM 2370 C CA . ALA A 1 288 ? 14.375 0.562 -26.949 1.00 96.94 288 ALA A CA 1
ATOM 2371 C C . ALA A 1 288 ? 15.550 1.489 -27.318 1.00 96.94 288 ALA A C 1
ATOM 2373 O O . ALA A 1 288 ? 16.638 1.373 -26.754 1.00 96.94 288 ALA A O 1
ATOM 2374 N N . ALA A 1 289 ? 15.313 2.478 -28.188 1.00 97.25 289 ALA A N 1
ATOM 2375 C CA . ALA A 1 289 ? 16.324 3.466 -28.563 1.00 97.25 289 ALA A CA 1
ATOM 2376 C C . ALA A 1 289 ? 16.784 4.318 -27.369 1.00 97.25 289 ALA A C 1
ATOM 2378 O O . ALA A 1 289 ? 17.971 4.603 -27.222 1.00 97.25 289 ALA A O 1
ATOM 2379 N N . ALA A 1 290 ? 15.851 4.730 -26.505 1.00 97.19 290 ALA A N 1
ATOM 2380 C CA . ALA A 1 290 ? 16.176 5.512 -25.318 1.00 97.19 290 ALA A CA 1
ATOM 2381 C C . ALA A 1 290 ? 16.951 4.703 -24.268 1.00 97.19 290 ALA A C 1
ATOM 2383 O O . ALA A 1 290 ? 17.813 5.276 -23.610 1.00 97.19 290 ALA A O 1
ATOM 2384 N N . LEU A 1 291 ? 16.681 3.401 -24.132 1.00 94.88 291 LEU A N 1
ATOM 2385 C CA . LEU A 1 291 ? 17.395 2.507 -23.222 1.00 94.88 291 LEU A CA 1
ATOM 2386 C C . LEU A 1 291 ? 18.844 2.291 -23.676 1.00 94.88 291 LEU A C 1
ATOM 2388 O O . LEU A 1 291 ? 19.750 2.361 -22.853 1.00 94.88 291 LEU A O 1
ATOM 2392 N N . ILE A 1 292 ? 19.081 2.132 -24.984 1.00 94.44 292 ILE A N 1
ATOM 2393 C CA . ILE A 1 292 ? 20.445 2.114 -25.545 1.00 94.44 292 ILE A CA 1
ATOM 2394 C C . ILE A 1 292 ? 21.156 3.431 -25.234 1.00 94.44 292 ILE A C 1
ATOM 2396 O O . ILE A 1 292 ? 22.233 3.425 -24.649 1.00 94.44 292 ILE A O 1
ATOM 2400 N N . TYR A 1 293 ? 20.519 4.564 -25.553 1.00 95.06 293 TYR A N 1
ATOM 2401 C CA . TYR A 1 293 ? 21.103 5.880 -25.291 1.00 95.06 293 TYR A CA 1
ATOM 2402 C C . TYR A 1 293 ? 21.402 6.102 -23.801 1.00 95.06 293 TYR A C 1
ATOM 2404 O O . TYR A 1 293 ? 22.391 6.743 -23.450 1.00 95.06 293 TYR A O 1
ATOM 2412 N N . PHE A 1 294 ? 20.547 5.579 -22.921 1.00 93.38 294 PHE A N 1
ATOM 2413 C CA . PHE A 1 294 ? 20.730 5.630 -21.478 1.00 93.38 294 PHE A CA 1
ATOM 2414 C C . PHE A 1 294 ? 21.980 4.865 -21.035 1.00 93.38 294 PHE A C 1
ATOM 2416 O O . PHE A 1 294 ? 22.820 5.440 -20.344 1.00 93.38 294 PHE A O 1
ATOM 2423 N N . LEU A 1 295 ? 22.145 3.616 -21.481 1.00 89.56 295 LEU A N 1
ATOM 2424 C CA . LEU A 1 295 ? 23.321 2.808 -21.147 1.00 89.56 295 LEU A CA 1
ATOM 2425 C C . LEU A 1 295 ? 24.610 3.433 -21.686 1.00 89.56 295 LEU A C 1
ATOM 2427 O O . LEU A 1 295 ? 25.590 3.555 -20.956 1.00 89.56 295 LEU A O 1
ATOM 2431 N N . ASP A 1 296 ? 24.571 3.906 -22.929 1.00 89.81 296 ASP A N 1
ATOM 2432 C CA . ASP A 1 296 ? 25.673 4.615 -23.576 1.00 89.81 296 ASP A CA 1
ATOM 2433 C C . ASP A 1 296 ? 26.106 5.865 -22.810 1.00 89.81 296 ASP A C 1
ATOM 2435 O O . ASP A 1 296 ? 27.293 6.137 -22.645 1.00 89.81 296 ASP A O 1
ATOM 2439 N N . THR A 1 297 ? 25.138 6.633 -22.314 1.00 90.00 297 THR A N 1
ATOM 2440 C CA . THR A 1 297 ? 25.409 7.882 -21.595 1.00 90.00 297 THR A CA 1
ATOM 2441 C C . THR A 1 297 ? 26.067 7.635 -20.237 1.00 90.00 297 THR A C 1
ATOM 2443 O O . THR A 1 297 ? 26.935 8.415 -19.832 1.00 90.00 297 THR A O 1
ATOM 2446 N N . HIS A 1 298 ? 25.668 6.569 -19.540 1.00 86.62 298 HIS A N 1
ATOM 2447 C CA . HIS A 1 298 ? 26.095 6.317 -18.161 1.00 86.62 298 HIS A CA 1
ATOM 2448 C C . HIS A 1 298 ? 27.279 5.363 -18.047 1.00 86.62 298 HIS A C 1
ATOM 2450 O O . HIS A 1 298 ? 28.140 5.593 -17.206 1.00 86.62 298 HIS A O 1
ATOM 2456 N N . PHE A 1 299 ? 27.379 4.362 -18.923 1.00 83.38 299 PHE A N 1
ATOM 2457 C CA . PHE A 1 299 ? 28.320 3.250 -18.752 1.00 83.38 299 PHE A CA 1
ATOM 2458 C C . PHE A 1 299 ? 29.286 3.062 -19.925 1.00 83.38 299 PHE A C 1
ATOM 2460 O O . PHE A 1 299 ? 30.403 2.595 -19.724 1.00 83.38 299 PHE A O 1
ATOM 2467 N N . THR A 1 300 ? 28.903 3.442 -21.147 1.00 79.12 300 THR A N 1
ATOM 2468 C CA . THR A 1 300 ? 29.732 3.252 -22.355 1.00 79.12 300 THR A CA 1
ATOM 2469 C C . THR A 1 300 ? 29.918 4.548 -23.138 1.00 79.12 300 THR A C 1
ATOM 2471 O O . THR A 1 300 ? 29.681 4.601 -24.344 1.00 79.12 300 THR A O 1
ATOM 2474 N N . LYS A 1 301 ? 30.406 5.604 -22.466 1.00 76.00 301 LYS A N 1
ATOM 2475 C CA . LYS A 1 301 ? 30.582 6.946 -23.066 1.00 76.00 301 LYS A CA 1
ATOM 2476 C C . LYS A 1 301 ? 31.428 6.944 -24.341 1.00 76.00 301 LYS A C 1
ATOM 2478 O O . LYS A 1 301 ? 31.142 7.705 -25.260 1.00 76.00 301 LYS A O 1
ATOM 2483 N N . ASP A 1 302 ? 32.424 6.065 -24.425 1.00 77.25 302 ASP A N 1
ATOM 2484 C CA . ASP A 1 302 ? 33.289 5.939 -25.607 1.00 77.25 302 ASP A CA 1
ATOM 2485 C C . ASP A 1 302 ? 32.587 5.297 -26.819 1.00 77.25 302 ASP A C 1
ATOM 2487 O O . ASP A 1 302 ? 33.056 5.432 -27.948 1.00 77.25 302 ASP A O 1
ATOM 2491 N N . GLN A 1 303 ? 31.460 4.612 -26.601 1.00 73.88 303 GLN A N 1
ATOM 2492 C CA . GLN A 1 303 ? 30.621 3.999 -27.637 1.00 73.88 303 GLN A CA 1
ATOM 2493 C C . GLN A 1 303 ? 29.282 4.732 -27.807 1.00 73.88 303 GLN A C 1
ATOM 2495 O O . GLN A 1 303 ? 28.391 4.220 -28.481 1.00 73.88 303 GLN A O 1
ATOM 2500 N N . GLN A 1 304 ? 29.137 5.923 -27.212 1.00 85.75 304 GLN A N 1
ATOM 2501 C CA . GLN A 1 304 ? 27.859 6.619 -27.165 1.00 85.75 304 GLN A CA 1
ATOM 2502 C C . GLN A 1 304 ? 27.345 6.981 -28.558 1.00 85.75 304 GLN A C 1
ATOM 2504 O O . GLN A 1 304 ? 27.904 7.828 -29.261 1.00 85.75 304 GLN A O 1
ATOM 2509 N N . GLU A 1 305 ? 26.204 6.400 -28.917 1.00 88.62 305 GLU A N 1
ATOM 2510 C CA . GLU A 1 305 ? 25.498 6.751 -30.139 1.00 88.62 305 GLU A CA 1
ATOM 2511 C C . GLU A 1 305 ? 24.743 8.074 -30.007 1.00 88.62 305 GLU A C 1
ATOM 2513 O O . GLU A 1 305 ? 24.252 8.464 -28.945 1.00 88.62 305 GLU A O 1
ATOM 2518 N N . THR A 1 306 ? 24.586 8.785 -31.124 1.00 94.00 306 THR A N 1
ATOM 2519 C CA . THR A 1 306 ? 23.791 10.020 -31.106 1.00 94.00 306 THR A CA 1
ATOM 2520 C C . THR A 1 306 ? 22.296 9.700 -31.090 1.00 94.00 306 THR A C 1
ATOM 2522 O O . THR A 1 306 ? 21.831 8.791 -31.778 1.00 94.00 306 THR A O 1
ATOM 2525 N N . GLN A 1 307 ? 21.493 10.529 -30.410 1.00 95.38 307 GLN A N 1
ATOM 2526 C CA . GLN A 1 307 ? 20.023 10.411 -30.450 1.00 95.38 307 GLN A CA 1
ATOM 2527 C C . GLN A 1 307 ? 19.468 10.439 -31.883 1.00 95.38 307 GLN A C 1
ATOM 2529 O O . GLN A 1 307 ? 18.427 9.848 -32.154 1.00 95.38 307 GLN A O 1
ATOM 2534 N N . LYS A 1 308 ? 20.155 11.127 -32.806 1.00 96.19 308 LYS A N 1
ATOM 2535 C CA . LYS A 1 308 ? 19.785 11.177 -34.223 1.00 96.19 308 LYS A CA 1
ATOM 2536 C C . LYS A 1 308 ? 20.038 9.839 -34.925 1.00 96.19 308 LYS A C 1
ATOM 2538 O O . LYS A 1 308 ? 19.154 9.377 -35.635 1.00 96.19 308 LYS A O 1
ATOM 2543 N N . ALA A 1 309 ? 21.200 9.226 -34.704 1.00 95.50 309 ALA A N 1
ATOM 2544 C CA . ALA A 1 309 ? 21.533 7.923 -35.278 1.00 95.50 309 ALA A CA 1
ATOM 2545 C C . ALA A 1 309 ? 20.579 6.831 -34.771 1.00 95.50 309 ALA A C 1
ATOM 2547 O O . ALA A 1 309 ? 20.015 6.088 -35.569 1.00 95.50 309 ALA A O 1
ATOM 2548 N N . LEU A 1 310 ? 20.305 6.809 -33.463 1.00 96.31 310 LEU A N 1
ATOM 2549 C CA . LEU A 1 310 ? 19.322 5.897 -32.872 1.00 96.31 310 LEU A CA 1
ATOM 2550 C C . LEU A 1 310 ? 17.911 6.138 -33.419 1.00 96.31 310 LEU A C 1
ATOM 2552 O O . LEU A 1 310 ? 17.185 5.195 -33.709 1.00 96.31 310 LEU A O 1
ATOM 2556 N N . ALA A 1 311 ? 17.515 7.395 -33.609 1.00 96.94 311 ALA A N 1
ATOM 2557 C CA . ALA A 1 311 ? 16.217 7.703 -34.193 1.00 96.94 311 ALA A CA 1
ATOM 2558 C C . ALA A 1 311 ? 16.075 7.178 -35.630 1.00 96.94 311 ALA A C 1
ATOM 2560 O O . ALA A 1 311 ? 15.038 6.612 -35.971 1.00 96.94 311 ALA A O 1
ATOM 2561 N N . GLU A 1 312 ? 17.119 7.326 -36.449 1.00 96.75 312 GLU A N 1
ATOM 2562 C CA . GLU A 1 312 ? 17.161 6.777 -37.808 1.00 96.75 312 GLU A CA 1
ATOM 2563 C C . GLU A 1 312 ? 17.121 5.240 -37.799 1.00 96.75 312 GLU A C 1
ATOM 2565 O O . GLU A 1 312 ? 16.340 4.657 -38.549 1.00 96.75 312 GLU A O 1
ATOM 2570 N N . GLU A 1 313 ? 17.888 4.587 -36.918 1.00 95.88 313 GLU A N 1
ATOM 2571 C CA . GLU A 1 313 ? 17.913 3.122 -36.788 1.00 95.88 313 GLU A CA 1
ATOM 2572 C C . GLU A 1 313 ? 16.542 2.545 -36.414 1.00 95.88 313 GLU A C 1
ATOM 2574 O O . GLU A 1 313 ? 16.101 1.554 -36.996 1.00 95.88 313 GLU A O 1
ATOM 2579 N N . PHE A 1 314 ? 15.866 3.170 -35.453 1.00 96.50 314 PHE A N 1
ATOM 2580 C CA . PHE A 1 314 ? 14.607 2.680 -34.898 1.00 96.50 314 PHE A CA 1
ATOM 2581 C C . PHE A 1 314 ? 13.365 3.236 -35.617 1.00 96.50 314 PHE A C 1
ATOM 2583 O O . PHE A 1 314 ? 12.240 2.916 -35.237 1.00 96.50 314 PHE A O 1
ATOM 2590 N N . GLY A 1 315 ? 13.538 4.053 -36.664 1.00 96.44 315 GLY A N 1
ATOM 2591 C CA . GLY A 1 315 ? 12.432 4.602 -37.458 1.00 96.44 315 GLY A CA 1
ATOM 2592 C C . GLY A 1 315 ? 11.555 5.607 -36.699 1.00 96.44 315 GLY A C 1
ATOM 2593 O O . GLY A 1 315 ? 10.349 5.685 -36.932 1.00 96.44 315 GLY A O 1
ATOM 2594 N N . ILE A 1 316 ? 12.148 6.370 -35.780 1.00 97.62 316 ILE A N 1
ATOM 2595 C CA . ILE A 1 316 ? 11.473 7.330 -34.893 1.00 97.62 316 ILE A CA 1
ATOM 2596 C C . ILE A 1 316 ? 12.117 8.721 -34.991 1.00 97.62 316 ILE A C 1
ATOM 2598 O O . ILE A 1 316 ? 13.025 8.956 -35.782 1.00 97.62 316 ILE A O 1
ATOM 2602 N N . SER A 1 317 ? 11.633 9.692 -34.211 1.00 97.44 317 SER A N 1
ATOM 2603 C CA . SER A 1 317 ? 12.227 11.035 -34.176 1.00 97.44 317 SER A CA 1
ATOM 2604 C C . SER A 1 317 ? 13.284 11.157 -33.074 1.00 97.44 317 SER A C 1
ATOM 2606 O O . SER A 1 317 ? 13.114 10.611 -31.984 1.00 97.44 317 SER A O 1
ATOM 2608 N N . ALA A 1 318 ? 14.335 11.952 -33.302 1.00 96.44 318 ALA A N 1
ATOM 2609 C CA . ALA A 1 318 ? 15.331 12.252 -32.264 1.00 96.44 318 ALA A CA 1
ATOM 2610 C C . ALA A 1 318 ? 14.697 12.910 -31.023 1.00 96.44 318 ALA A C 1
ATOM 2612 O O . ALA A 1 318 ? 15.117 12.660 -29.896 1.00 96.44 318 ALA A O 1
ATOM 2613 N N . GLY A 1 319 ? 13.634 13.702 -31.219 1.00 96.56 319 GLY A N 1
ATOM 2614 C CA . GLY A 1 319 ? 12.849 14.270 -30.122 1.00 96.56 319 GLY A CA 1
ATOM 2615 C C . GLY A 1 319 ? 12.164 13.199 -29.268 1.00 96.56 319 GLY A C 1
ATOM 2616 O O . GLY A 1 319 ? 12.123 13.335 -28.047 1.00 96.56 319 GLY A O 1
ATOM 2617 N N . SER A 1 320 ? 11.694 12.113 -29.889 1.00 96.31 320 SER A N 1
ATOM 2618 C CA . SER A 1 320 ? 11.103 10.972 -29.187 1.00 96.31 320 SER A CA 1
ATOM 2619 C C . SER A 1 320 ? 12.140 10.269 -28.316 1.00 96.31 320 SER A C 1
ATOM 2621 O O . SER A 1 320 ? 11.895 10.125 -27.120 1.00 96.31 320 SER A O 1
ATOM 2623 N N . VAL A 1 321 ? 13.319 9.948 -28.871 1.00 97.12 321 VAL A N 1
ATOM 2624 C CA . VAL A 1 321 ? 14.447 9.367 -28.114 1.00 97.12 321 VAL A CA 1
ATOM 2625 C C . VAL A 1 321 ? 14.799 10.255 -26.921 1.00 97.12 321 VAL A C 1
ATOM 2627 O O . VAL A 1 321 ? 14.832 9.783 -25.791 1.00 97.12 321 VAL A O 1
ATOM 2630 N N . SER A 1 322 ? 14.969 11.561 -27.153 1.00 96.75 322 SER A N 1
ATOM 2631 C CA . SER A 1 322 ? 15.322 12.533 -26.112 1.00 96.75 322 SER A CA 1
ATOM 2632 C C . SER A 1 322 ? 14.286 12.597 -24.988 1.00 96.75 322 SER A C 1
ATOM 2634 O O . SER A 1 322 ? 14.629 12.562 -23.807 1.00 96.75 322 SER A O 1
ATOM 2636 N N . SER A 1 323 ? 13.001 12.681 -25.347 1.00 96.69 323 SER A N 1
ATOM 2637 C CA . SER A 1 323 ? 11.914 12.790 -24.373 1.00 96.69 323 SER A CA 1
ATOM 2638 C C . SER A 1 323 ? 11.736 11.521 -23.541 1.00 96.69 323 SER A C 1
ATOM 2640 O O . SER A 1 323 ? 11.447 11.621 -22.353 1.00 96.69 323 SER A O 1
ATOM 2642 N N . THR A 1 324 ? 11.931 10.344 -24.141 1.00 97.12 324 THR A N 1
ATOM 2643 C CA . THR A 1 324 ? 11.840 9.060 -23.441 1.00 97.12 324 THR A CA 1
ATOM 2644 C C . THR A 1 324 ? 13.071 8.818 -22.576 1.00 97.12 324 THR A C 1
ATOM 2646 O O . THR A 1 324 ? 12.914 8.428 -21.425 1.00 97.12 324 THR A O 1
ATOM 2649 N N . PHE A 1 325 ? 14.272 9.143 -23.070 1.00 96.38 325 PHE A N 1
ATOM 2650 C CA . PHE A 1 325 ? 15.509 9.077 -22.289 1.00 96.38 325 PHE A CA 1
ATOM 2651 C C . PHE A 1 325 ? 15.401 9.897 -21.005 1.00 96.38 325 PHE A C 1
ATOM 2653 O O . PHE A 1 325 ? 15.696 9.373 -19.945 1.00 96.38 325 PHE A O 1
ATOM 2660 N N . ARG A 1 326 ? 14.901 11.139 -21.070 1.00 95.94 326 ARG A N 1
ATOM 2661 C CA . ARG A 1 326 ? 14.729 11.970 -19.863 1.00 95.94 326 ARG A CA 1
ATOM 2662 C C . ARG A 1 326 ? 13.840 11.313 -18.809 1.00 95.94 326 ARG A C 1
ATOM 2664 O O . ARG A 1 326 ? 14.129 11.447 -17.632 1.00 95.94 326 ARG A O 1
ATOM 2671 N N . LYS A 1 327 ? 12.787 10.602 -19.227 1.00 94.69 327 LYS A N 1
ATOM 2672 C CA . LYS A 1 327 ? 11.909 9.869 -18.302 1.00 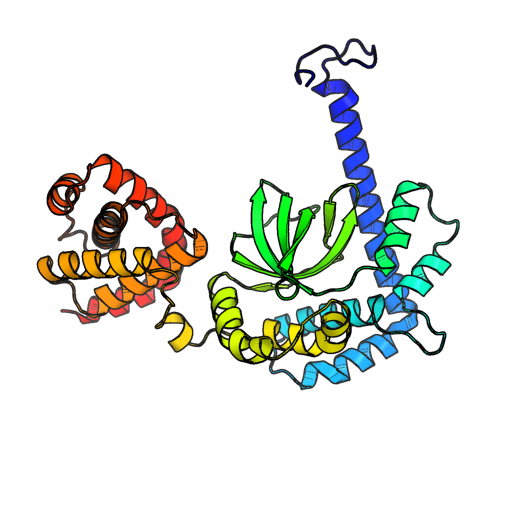94.69 327 LYS A CA 1
ATOM 2673 C C . LYS A 1 327 ? 12.617 8.670 -17.680 1.00 94.69 327 LYS A C 1
ATOM 2675 O O . LYS A 1 327 ? 12.475 8.450 -16.486 1.00 94.69 327 LYS A O 1
ATOM 2680 N N . LEU A 1 328 ? 13.339 7.892 -18.494 1.00 94.94 328 LEU A N 1
ATOM 2681 C CA . LEU A 1 328 ? 14.147 6.776 -17.996 1.00 94.94 328 LEU A CA 1
ATOM 2682 C C . LEU A 1 328 ? 15.180 7.290 -16.990 1.00 94.94 328 LEU A C 1
ATOM 2684 O O . LEU A 1 328 ? 15.281 6.757 -15.894 1.00 94.94 328 LEU A O 1
ATOM 2688 N N . ASP A 1 329 ? 15.887 8.361 -17.345 1.00 93.38 329 ASP A N 1
ATOM 2689 C CA . ASP A 1 329 ? 16.953 8.950 -16.544 1.00 93.38 329 ASP A CA 1
ATOM 2690 C C . ASP A 1 329 ? 16.447 9.490 -15.208 1.00 93.38 329 ASP A C 1
ATOM 2692 O O . ASP A 1 329 ? 16.969 9.119 -14.165 1.00 93.38 329 ASP A O 1
ATOM 2696 N N . GLU A 1 330 ? 15.361 10.263 -15.207 1.00 90.75 330 GLU A N 1
ATOM 2697 C CA . GLU A 1 330 ? 14.747 10.782 -13.979 1.00 90.75 330 GLU A CA 1
ATOM 2698 C C . GLU A 1 330 ? 14.378 9.670 -12.980 1.00 90.75 330 GLU A C 1
ATOM 2700 O O . GLU A 1 330 ? 14.598 9.815 -11.778 1.00 90.75 330 GLU A O 1
ATOM 2705 N N . VAL A 1 331 ? 13.863 8.540 -13.472 1.00 87.62 331 VAL A N 1
ATOM 2706 C CA . VAL A 1 331 ? 13.386 7.429 -12.632 1.00 87.62 331 VAL A CA 1
ATOM 2707 C C . VAL A 1 331 ? 14.515 6.483 -12.208 1.00 87.62 331 VAL A C 1
ATOM 2709 O O . VAL A 1 331 ? 14.479 5.934 -11.101 1.00 87.62 331 VAL A O 1
ATOM 2712 N N . LEU A 1 332 ? 15.501 6.260 -13.081 1.00 88.88 332 LEU A N 1
ATOM 2713 C CA . LEU A 1 332 ? 16.563 5.270 -12.885 1.00 88.88 332 LEU A CA 1
ATOM 2714 C C . LEU A 1 332 ? 17.853 5.858 -12.306 1.00 88.88 332 LEU A C 1
ATOM 2716 O O . LEU A 1 332 ? 18.650 5.096 -11.768 1.00 88.88 332 LEU A O 1
ATOM 2720 N N . GLN A 1 333 ? 18.055 7.179 -12.335 1.00 85.06 333 GLN A N 1
ATOM 2721 C CA . GLN A 1 333 ? 19.217 7.829 -11.710 1.00 85.06 333 GLN A CA 1
ATOM 2722 C C . GLN A 1 333 ? 19.427 7.421 -10.243 1.00 85.06 333 GLN A C 1
ATOM 2724 O O . GLN A 1 333 ? 20.530 6.982 -9.915 1.00 85.06 333 GLN A O 1
ATOM 2729 N N . PRO A 1 334 ? 18.403 7.467 -9.362 1.00 79.38 334 PRO A N 1
ATOM 2730 C CA . PRO A 1 334 ? 18.579 7.047 -7.972 1.00 79.38 334 PRO A CA 1
ATOM 2731 C C . PRO A 1 334 ? 18.955 5.566 -7.848 1.00 79.38 334 PRO A C 1
ATOM 2733 O O . PRO A 1 334 ? 19.657 5.179 -6.920 1.00 79.38 334 PRO A O 1
ATOM 2736 N N . VAL A 1 335 ? 18.498 4.734 -8.791 1.00 77.31 335 VAL A N 1
ATOM 2737 C CA . VAL A 1 335 ? 18.801 3.298 -8.818 1.00 77.31 335 VAL A CA 1
ATOM 2738 C C . VAL A 1 335 ? 20.272 3.092 -9.161 1.00 77.31 335 VAL A C 1
ATOM 2740 O O . VAL A 1 335 ? 20.961 2.392 -8.432 1.00 77.31 335 VAL A O 1
ATOM 2743 N N . ILE A 1 336 ? 20.779 3.750 -10.207 1.00 80.19 336 ILE A N 1
ATOM 2744 C CA . ILE A 1 336 ? 22.196 3.655 -10.581 1.00 80.19 336 ILE A CA 1
ATOM 2745 C C . ILE A 1 336 ? 23.094 4.134 -9.443 1.00 80.19 336 ILE A C 1
ATOM 2747 O O . ILE A 1 336 ? 24.035 3.434 -9.105 1.00 80.19 336 ILE A O 1
ATOM 2751 N N . GLN A 1 337 ? 22.781 5.272 -8.817 1.00 76.75 337 GLN A N 1
ATOM 2752 C CA . GLN A 1 337 ? 23.576 5.810 -7.702 1.00 76.75 337 GLN A CA 1
ATOM 2753 C C . GLN A 1 337 ? 23.622 4.868 -6.493 1.00 76.75 337 GLN A C 1
ATOM 2755 O O . GLN A 1 337 ? 24.593 4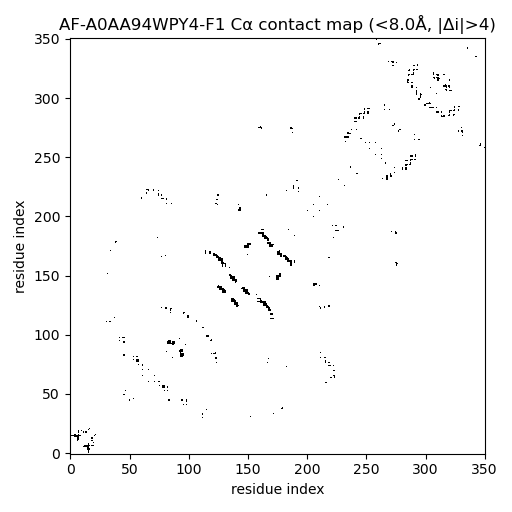.867 -5.747 1.00 76.75 337 GLN A O 1
ATOM 2760 N N . THR A 1 338 ? 22.572 4.069 -6.289 1.00 70.31 338 THR A N 1
ATOM 2761 C CA . THR A 1 338 ? 22.511 3.107 -5.178 1.00 70.31 338 THR A CA 1
ATOM 2762 C C . THR A 1 338 ? 23.389 1.879 -5.434 1.00 70.31 338 THR A C 1
ATOM 2764 O O . THR A 1 338 ? 23.923 1.312 -4.489 1.00 70.31 338 THR A O 1
ATOM 2767 N N . PHE A 1 339 ? 23.553 1.482 -6.698 1.00 65.44 339 PHE A N 1
ATOM 2768 C CA . PHE A 1 339 ? 24.258 0.259 -7.097 1.00 65.44 339 PHE A CA 1
ATOM 2769 C C . PHE A 1 339 ? 25.528 0.544 -7.909 1.00 65.44 339 PHE A C 1
ATOM 2771 O O . PHE A 1 339 ? 26.005 -0.336 -8.615 1.00 65.44 339 PHE A O 1
ATOM 2778 N N . GLU A 1 340 ? 26.063 1.767 -7.857 1.00 64.75 340 GLU A N 1
ATOM 2779 C CA . GLU A 1 340 ? 27.139 2.226 -8.747 1.00 64.75 340 GLU A CA 1
ATOM 2780 C C . GLU A 1 340 ? 28.363 1.299 -8.684 1.00 64.75 340 GLU A C 1
ATOM 2782 O O . GLU A 1 340 ? 28.840 0.852 -9.723 1.00 64.75 340 GLU A O 1
ATOM 2787 N N . GLU A 1 341 ? 28.778 0.898 -7.478 1.00 59.94 341 GLU A N 1
ATOM 2788 C CA . GLU A 1 341 ? 29.911 -0.013 -7.256 1.00 59.94 341 GLU A CA 1
ATOM 2789 C C . GLU A 1 341 ? 29.647 -1.441 -7.773 1.00 59.94 341 GLU A C 1
ATOM 2791 O O . GLU A 1 341 ? 30.511 -2.040 -8.418 1.00 59.94 341 GLU A O 1
ATOM 2796 N N . ASP A 1 342 ? 28.445 -1.984 -7.546 1.00 61.84 342 ASP A N 1
ATOM 2797 C CA . ASP A 1 342 ? 28.053 -3.316 -8.033 1.00 61.84 342 ASP A CA 1
ATOM 2798 C C . ASP A 1 342 ? 27.956 -3.343 -9.562 1.00 61.84 342 ASP A C 1
ATOM 2800 O O . ASP A 1 342 ? 28.310 -4.333 -10.212 1.00 61.84 342 ASP A O 1
ATOM 2804 N N . ILE A 1 343 ? 27.488 -2.237 -10.146 1.00 64.88 343 ILE A N 1
ATOM 2805 C CA . ILE A 1 343 ? 27.376 -2.058 -11.587 1.00 64.88 343 ILE A CA 1
ATOM 2806 C C . ILE A 1 343 ? 28.774 -1.944 -12.189 1.00 64.88 343 ILE A C 1
ATOM 2808 O O . ILE A 1 343 ? 29.099 -2.729 -13.075 1.00 64.88 343 ILE A O 1
ATOM 2812 N N . GLU A 1 344 ? 29.635 -1.053 -11.697 1.00 65.06 344 GLU A N 1
ATOM 2813 C CA . GLU A 1 344 ? 31.015 -0.931 -12.184 1.00 65.06 344 GLU A CA 1
ATOM 2814 C C . GLU A 1 344 ? 31.760 -2.274 -12.104 1.00 65.06 344 GLU A C 1
ATOM 2816 O O . GLU A 1 344 ? 32.311 -2.732 -13.108 1.00 65.06 344 GLU A O 1
ATOM 2821 N N . ALA A 1 345 ? 31.660 -2.995 -10.982 1.00 63.81 345 ALA A N 1
ATOM 2822 C CA . ALA A 1 345 ? 32.262 -4.320 -10.825 1.00 63.81 345 ALA A CA 1
ATOM 2823 C C . ALA A 1 345 ? 31.683 -5.376 -11.791 1.00 63.81 345 ALA A C 1
ATOM 2825 O O . ALA A 1 345 ? 32.413 -6.233 -12.309 1.00 63.81 345 ALA A O 1
ATOM 2826 N N . ALA A 1 346 ? 30.376 -5.336 -12.072 1.00 56.00 346 ALA A N 1
ATOM 2827 C CA . ALA A 1 346 ? 29.742 -6.227 -13.042 1.00 56.00 346 ALA A CA 1
ATOM 2828 C C . ALA A 1 346 ? 30.197 -5.944 -14.484 1.00 56.00 346 ALA A C 1
ATOM 2830 O O . ALA A 1 346 ? 30.259 -6.884 -15.294 1.00 56.00 346 ALA A O 1
ATOM 2831 N N . LEU A 1 347 ? 30.526 -4.682 -14.785 1.00 63.19 347 LEU A N 1
ATOM 2832 C CA . LEU A 1 347 ? 30.914 -4.191 -16.106 1.00 63.19 347 LEU A CA 1
ATOM 2833 C C . LEU A 1 347 ? 32.430 -4.282 -16.384 1.00 63.19 347 LEU A C 1
ATOM 2835 O O . LEU A 1 347 ? 32.807 -4.534 -17.528 1.00 63.19 347 LEU A O 1
ATOM 2839 N N . GLU A 1 348 ? 33.302 -4.186 -15.373 1.00 60.09 348 GLU A N 1
ATOM 2840 C CA . GLU A 1 348 ? 34.767 -4.318 -15.522 1.00 60.09 348 GLU A CA 1
ATOM 2841 C C . GLU A 1 348 ? 35.234 -5.748 -15.867 1.00 60.09 348 GLU A C 1
ATOM 2843 O O . GLU A 1 348 ? 36.288 -5.944 -16.477 1.00 60.09 348 GLU A O 1
ATOM 2848 N N . GLY A 1 349 ? 34.423 -6.770 -15.569 1.00 49.38 349 GLY A N 1
ATOM 2849 C CA . GLY A 1 349 ? 34.705 -8.173 -15.910 1.00 49.38 349 GLY A CA 1
ATOM 2850 C C . GLY A 1 349 ? 34.608 -8.525 -17.406 1.00 49.38 349 GLY A C 1
ATOM 2851 O O . GLY A 1 349 ? 34.639 -9.708 -17.746 1.00 49.38 349 GLY A O 1
ATOM 2852 N N . ALA A 1 350 ? 34.437 -7.532 -18.284 1.00 43.38 350 ALA A N 1
ATOM 2853 C CA . ALA A 1 350 ? 34.252 -7.680 -19.730 1.00 43.38 350 ALA A CA 1
ATOM 2854 C C . ALA A 1 350 ? 35.432 -7.135 -20.564 1.00 43.38 350 ALA A C 1
ATOM 2856 O O . ALA A 1 350 ? 35.221 -6.687 -21.694 1.00 43.38 350 ALA A O 1
ATOM 2857 N N . SER A 1 351 ? 36.654 -7.171 -20.016 1.00 34.03 351 SER A N 1
ATOM 2858 C CA . SER A 1 351 ? 37.897 -6.890 -20.756 1.00 34.03 351 SER A CA 1
ATOM 2859 C C . SER A 1 351 ? 38.620 -8.151 -21.222 1.00 34.03 351 SER A C 1
ATOM 2861 O O . SER A 1 351 ? 38.687 -9.137 -20.451 1.00 34.03 351 SER A O 1
#